Protein AF-A0A060YWL1-F1 (afdb_monomer_lite)

Sequence (186 aa):
MHFLPVCCDVTSCPVLEFELRKAKETIQALRANLTQAAESDTRERNKNYKSNPEIQEPIRPLEKRALNFLVNEYLLKNEYKLSAITFSDENDDQDFELWDDVGLNIPKPPDLLQIYRNCGSALPSPRDTVDVSVGVEAGELTGNYIVQKPDLLQQQHTEMVEEFEYQISLLNEEKQSLADQIKKLQ

Radius of gyration: 28.32 Å; chains: 1; bounding box: 66×52×97 Å

Secondary structure (DSSP, 8-state):
----------THHHHHHHHHHHHHHHHHHHHHHHHHHHHHHHHHHTTTTTS-S---PPPPHHHHHHHHHHHHHHHHHTT-HHHHHHHHHTTTTS-SS-GGGT-TTPPPPPPHHHHHHHTTS-PPP------------------------HHHHHHHHHHHHHHHHHHHHHHHHHHHHHHHHHHHH-

Foldseek 3Di:
DDDDDPDDDPVCVVVVVVVVVVVVVVVVVVLVVQVVVVVVVVVVCVVVPVDDPPDPDPQDQLNVLLVLLLVLVVCVVVVVVVVSVVSCVVVVVADNVDPCSSDRPDPRDDHPVVCVVCVPPPPDPDDDDDDDDDDDDDDDDDDDDPPPPPVPVVVVVVVVVVVVVVVVVVVVVVVVVVVVVVVVVD

pLDDT: mean 74.21, std 21.48, range [31.72, 98.5]

Structure (mmCIF, N/CA/C/O backbone):
data_AF-A0A060YWL1-F1
#
_entry.id   AF-A0A060YWL1-F1
#
loop_
_atom_site.group_PDB
_atom_site.id
_atom_site.type_symbol
_atom_site.label_atom_id
_atom_site.label_alt_id
_atom_site.label_comp_id
_atom_site.label_asym_id
_atom_site.label_entity_id
_atom_site.label_seq_id
_atom_site.pdbx_PDB_ins_code
_atom_site.Cartn_x
_atom_site.Cartn_y
_atom_site.Cartn_z
_atom_site.occupancy
_atom_site.B_iso_or_equiv
_atom_site.auth_seq_id
_atom_site.auth_comp_id
_atom_site.auth_asym_id
_atom_site.auth_atom_id
_atom_site.pdbx_PDB_model_num
ATOM 1 N N . MET A 1 1 ? 47.765 -41.178 -37.739 1.00 40.41 1 MET A N 1
ATOM 2 C CA . MET A 1 1 ? 46.796 -40.076 -37.560 1.00 40.41 1 MET A CA 1
ATOM 3 C C . MET A 1 1 ? 46.617 -39.852 -36.074 1.00 40.41 1 MET A C 1
ATOM 5 O O . MET A 1 1 ? 46.582 -40.820 -35.328 1.00 40.41 1 MET A O 1
ATOM 9 N N . HIS A 1 2 ? 46.685 -38.590 -35.669 1.00 39.41 2 HIS A N 1
ATOM 10 C CA . HIS A 1 2 ? 46.977 -38.138 -34.315 1.00 39.41 2 HIS A CA 1
ATOM 11 C C . HIS A 1 2 ? 45.945 -38.551 -33.262 1.00 39.41 2 HIS A C 1
ATOM 13 O O . HIS A 1 2 ? 44.754 -38.304 -33.416 1.00 39.41 2 HIS A O 1
ATOM 19 N N . PHE A 1 3 ? 46.454 -39.090 -32.155 1.00 46.44 3 PHE A N 1
ATOM 20 C CA . PHE A 1 3 ? 45.847 -38.931 -30.842 1.00 46.44 3 PHE A CA 1
ATOM 21 C C . PHE A 1 3 ? 46.207 -37.533 -30.331 1.00 46.44 3 PHE A C 1
ATOM 23 O O . PHE A 1 3 ? 47.387 -37.219 -30.187 1.00 46.44 3 PHE A O 1
ATOM 30 N N . LEU A 1 4 ? 45.200 -36.712 -30.053 1.00 43.03 4 LEU A N 1
ATOM 31 C CA . LEU A 1 4 ? 45.317 -35.534 -29.198 1.00 43.03 4 LEU A CA 1
ATOM 32 C C . LEU A 1 4 ? 44.191 -35.616 -28.162 1.00 43.03 4 LEU A C 1
ATOM 34 O O . LEU A 1 4 ? 43.026 -35.495 -28.539 1.00 43.03 4 LEU A O 1
ATOM 38 N N . PRO A 1 5 ? 44.502 -35.822 -26.874 1.00 55.03 5 PRO A N 1
ATOM 39 C CA . PRO A 1 5 ? 43.598 -35.462 -25.802 1.00 55.03 5 PRO A CA 1
ATOM 40 C C . PRO A 1 5 ? 43.818 -33.974 -25.512 1.00 55.03 5 PRO A C 1
ATOM 42 O O . PRO A 1 5 ? 44.892 -33.581 -25.056 1.00 55.03 5 PRO A O 1
ATOM 45 N N . VAL A 1 6 ? 42.824 -33.130 -25.786 1.00 52.50 6 VAL A N 1
ATOM 46 C CA . VAL A 1 6 ? 42.811 -31.791 -25.187 1.00 52.50 6 VAL A CA 1
ATOM 47 C C . VAL A 1 6 ? 42.183 -31.939 -23.811 1.00 52.50 6 VAL A C 1
ATOM 49 O O . VAL A 1 6 ? 40.978 -32.122 -23.656 1.00 52.50 6 VAL A O 1
ATOM 52 N N . CYS A 1 7 ? 43.067 -31.955 -22.824 1.00 48.62 7 CYS A N 1
ATOM 53 C CA . CYS A 1 7 ? 42.762 -31.801 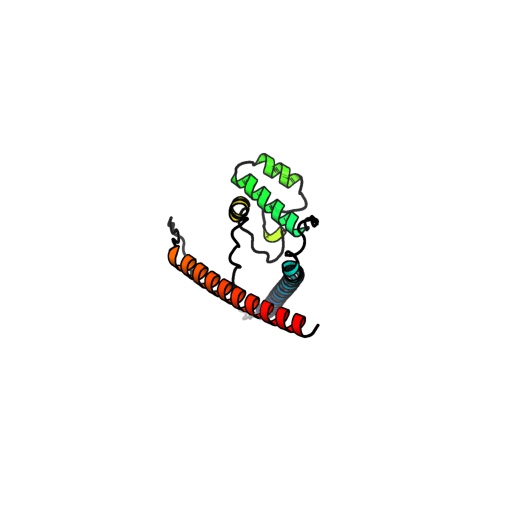-21.419 1.00 48.62 7 CYS A CA 1
ATOM 54 C C . CYS A 1 7 ? 42.094 -30.446 -21.124 1.00 48.62 7 CYS A C 1
ATOM 56 O O . CYS A 1 7 ? 42.488 -29.428 -21.682 1.00 48.62 7 CYS A O 1
ATOM 58 N N . CYS A 1 8 ? 41.209 -30.491 -20.123 1.00 50.34 8 CYS A N 1
ATOM 59 C CA . CYS A 1 8 ? 40.895 -29.443 -19.146 1.00 50.34 8 CYS A CA 1
ATOM 60 C C . CYS A 1 8 ? 40.108 -28.203 -19.599 1.00 50.34 8 CYS A C 1
ATOM 62 O O . CYS A 1 8 ? 40.689 -27.246 -20.081 1.00 50.34 8 CYS A O 1
ATOM 64 N N . ASP A 1 9 ? 38.821 -28.179 -19.231 1.00 48.06 9 ASP A N 1
ATOM 65 C CA . ASP A 1 9 ? 38.196 -27.019 -18.565 1.00 48.06 9 ASP A CA 1
ATOM 66 C C . ASP A 1 9 ? 37.015 -27.466 -17.672 1.00 48.06 9 ASP A C 1
ATOM 68 O O . ASP A 1 9 ? 35.891 -26.984 -17.757 1.00 48.06 9 ASP A O 1
ATOM 72 N N . VAL A 1 10 ? 37.253 -28.448 -16.789 1.00 52.88 10 VAL A N 1
ATOM 73 C CA . VAL A 1 10 ? 36.256 -28.886 -15.778 1.00 52.88 10 VAL A CA 1
ATOM 74 C C . VAL A 1 10 ? 36.538 -28.273 -14.393 1.00 52.88 10 VAL A C 1
ATOM 76 O O . VAL A 1 10 ? 35.755 -28.420 -13.460 1.00 52.88 10 VAL A O 1
ATOM 79 N N . THR A 1 11 ? 37.618 -27.502 -14.233 1.00 52.31 11 THR A N 1
ATOM 80 C CA . THR A 1 11 ? 37.972 -26.840 -12.961 1.00 52.31 11 THR A CA 1
ATOM 81 C C . THR A 1 11 ? 37.141 -25.592 -12.651 1.00 52.31 11 THR A C 1
ATOM 83 O O . THR A 1 11 ? 37.156 -25.131 -11.512 1.00 52.31 11 THR A O 1
ATOM 86 N N . SER A 1 12 ? 36.373 -25.065 -13.610 1.00 55.25 12 SER A N 1
ATOM 87 C CA . SER A 1 12 ? 35.514 -23.892 -13.390 1.00 55.25 12 SER A CA 1
ATOM 88 C C . SER A 1 12 ? 34.188 -24.239 -12.695 1.00 55.25 12 SER A C 1
ATOM 90 O O . SER A 1 12 ? 33.645 -23.424 -11.955 1.00 55.25 12 SER A O 1
ATOM 92 N N . CYS A 1 13 ? 33.695 -25.474 -12.836 1.00 58.88 13 CYS A N 1
ATOM 93 C CA . CYS A 1 13 ? 32.401 -25.874 -12.279 1.00 58.88 13 CYS A CA 1
ATOM 94 C C . CYS A 1 13 ? 32.344 -25.859 -10.732 1.00 58.88 13 CYS A C 1
ATOM 96 O O . CYS A 1 13 ? 31.410 -25.268 -10.197 1.00 58.88 13 CYS A O 1
ATOM 98 N N . PRO A 1 14 ? 33.319 -26.418 -9.981 1.00 68.31 14 PRO A N 1
ATOM 99 C CA . PRO A 1 14 ? 33.244 -26.434 -8.515 1.00 68.31 14 PRO A CA 1
ATOM 100 C C . PRO A 1 14 ? 33.573 -25.081 -7.865 1.00 68.31 14 PRO A C 1
ATOM 102 O O . PRO A 1 14 ? 33.031 -24.762 -6.808 1.00 68.31 14 PRO A O 1
ATOM 105 N N . VAL A 1 15 ? 34.444 -24.273 -8.483 1.00 76.69 15 VAL A N 1
ATOM 106 C CA . VAL A 1 15 ? 34.791 -22.934 -7.972 1.00 76.69 15 VAL A CA 1
ATOM 107 C C . VAL A 1 15 ? 33.612 -21.981 -8.144 1.00 76.69 15 VAL A C 1
ATOM 109 O O . VAL A 1 15 ? 33.214 -21.339 -7.176 1.00 76.69 15 VAL A O 1
ATOM 112 N N . LEU A 1 16 ? 32.989 -21.957 -9.327 1.00 78.69 16 LEU A N 1
ATOM 113 C CA . LEU A 1 16 ? 31.788 -21.155 -9.568 1.00 78.69 16 LEU A CA 1
ATOM 114 C C . LEU A 1 16 ? 30.622 -21.599 -8.682 1.00 78.69 16 LEU A C 1
ATOM 116 O O . LEU A 1 16 ? 29.870 -20.763 -8.192 1.00 78.69 16 LEU A O 1
ATOM 120 N N . GLU A 1 17 ? 30.476 -22.899 -8.425 1.00 79.00 17 GLU A N 1
ATOM 121 C CA . GLU A 1 17 ? 29.446 -23.408 -7.518 1.00 79.00 17 GLU A CA 1
ATOM 122 C C . GLU A 1 17 ? 29.696 -22.984 -6.061 1.00 79.00 17 GLU A C 1
ATOM 124 O O . GLU A 1 17 ? 28.759 -22.619 -5.347 1.00 79.00 17 GLU A O 1
ATOM 129 N N . PHE A 1 18 ? 30.956 -22.987 -5.615 1.00 85.69 18 PHE A N 1
ATOM 130 C CA . PHE A 1 18 ? 31.337 -22.487 -4.295 1.00 85.69 18 PHE A CA 1
ATOM 131 C C . PHE A 1 18 ? 31.098 -20.978 -4.164 1.00 85.69 18 PHE A C 1
ATOM 133 O O . PHE A 1 18 ? 30.507 -20.538 -3.177 1.00 85.69 18 PHE A O 1
ATOM 140 N N . GLU A 1 19 ? 31.498 -20.190 -5.161 1.00 86.75 19 GLU A N 1
ATOM 141 C CA . GLU A 1 19 ? 31.250 -18.746 -5.196 1.00 86.75 19 GLU A CA 1
ATOM 142 C C . GLU A 1 19 ? 29.751 -18.433 -5.228 1.00 86.75 19 GLU A C 1
ATOM 144 O O . GLU A 1 19 ? 29.287 -17.570 -4.483 1.00 86.75 19 GLU A O 1
ATOM 149 N N . LEU A 1 20 ? 28.972 -19.193 -6.003 1.00 85.00 20 LEU A N 1
ATOM 150 C CA . LEU A 1 20 ? 27.518 -19.077 -6.058 1.00 85.00 20 LEU A CA 1
ATOM 151 C C . LEU A 1 20 ? 26.871 -19.416 -4.711 1.00 85.00 20 LEU A C 1
ATOM 153 O O . LEU A 1 20 ? 25.963 -18.711 -4.271 1.00 85.00 20 LEU A O 1
ATOM 157 N N . ARG A 1 21 ? 27.330 -20.477 -4.036 1.00 81.19 21 ARG A N 1
ATOM 158 C CA . ARG A 1 21 ? 26.853 -20.849 -2.696 1.00 81.19 21 ARG A CA 1
ATOM 159 C C . ARG A 1 21 ? 27.146 -19.738 -1.692 1.00 81.19 21 ARG A C 1
ATOM 161 O O . ARG A 1 21 ? 26.240 -19.292 -0.997 1.00 81.19 21 ARG A O 1
ATOM 168 N N . LYS A 1 22 ? 28.374 -19.221 -1.698 1.00 92.81 22 LYS A N 1
ATOM 169 C CA . LYS A 1 22 ? 28.802 -18.136 -0.812 1.00 92.81 22 LYS A CA 1
ATOM 170 C C . LYS A 1 22 ? 28.039 -16.833 -1.073 1.00 92.81 22 LYS A C 1
ATOM 172 O O . LYS A 1 22 ? 27.667 -16.135 -0.130 1.00 92.81 22 LYS A O 1
ATOM 177 N N . ALA A 1 23 ? 27.760 -16.514 -2.337 1.00 87.31 23 ALA A N 1
ATOM 178 C CA . ALA A 1 23 ? 26.927 -15.374 -2.711 1.00 87.31 23 ALA A CA 1
ATOM 179 C C . ALA A 1 23 ? 25.483 -15.546 -2.211 1.00 87.31 23 ALA A C 1
ATOM 181 O O . ALA A 1 23 ? 24.929 -14.616 -1.628 1.00 87.31 23 ALA A O 1
ATOM 182 N N . LYS A 1 24 ? 24.894 -16.741 -2.358 1.00 84.56 24 LYS A N 1
ATOM 183 C CA . LYS A 1 24 ? 23.553 -17.053 -1.835 1.00 84.56 24 LYS A CA 1
ATOM 184 C C . LYS A 1 24 ? 23.489 -16.939 -0.312 1.00 84.56 24 LYS A C 1
ATOM 186 O O . LYS A 1 24 ? 22.576 -16.299 0.199 1.00 84.56 24 LYS A O 1
ATOM 191 N N . GLU A 1 25 ? 24.476 -17.482 0.397 1.00 87.06 25 GLU A N 1
ATOM 192 C CA . GLU A 1 25 ? 24.588 -17.373 1.859 1.00 87.06 25 GLU A CA 1
ATOM 193 C C . GLU A 1 25 ? 24.723 -15.914 2.306 1.00 87.06 25 GLU A C 1
ATOM 195 O O . GLU A 1 25 ? 24.069 -15.492 3.256 1.00 87.06 25 GLU A O 1
ATOM 200 N N . THR A 1 26 ? 25.511 -15.112 1.583 1.00 90.19 26 THR A N 1
ATOM 201 C CA . THR A 1 26 ? 25.680 -13.681 1.873 1.00 90.19 26 THR A CA 1
ATOM 202 C C . THR A 1 26 ? 24.376 -12.920 1.651 1.00 90.19 26 THR A C 1
ATOM 204 O O . THR A 1 26 ? 23.976 -12.135 2.504 1.00 90.19 26 THR A O 1
ATOM 207 N N . ILE A 1 27 ? 23.668 -13.179 0.548 1.00 86.06 27 ILE A N 1
ATOM 208 C CA . ILE A 1 27 ? 22.352 -12.583 0.281 1.00 86.06 27 ILE A CA 1
ATOM 209 C C . ILE A 1 27 ? 21.360 -12.975 1.380 1.00 86.06 27 ILE A C 1
ATOM 211 O O . ILE A 1 27 ? 20.629 -12.120 1.873 1.00 86.06 27 ILE A O 1
ATOM 215 N N . GLN A 1 28 ? 21.348 -14.240 1.799 1.00 83.19 28 GLN A N 1
ATOM 216 C CA . GLN A 1 28 ? 20.459 -14.721 2.853 1.00 83.19 28 GLN A CA 1
ATOM 217 C C . GLN A 1 28 ? 20.792 -14.094 4.214 1.00 83.19 28 GLN A C 1
ATOM 219 O O . GLN A 1 28 ? 19.883 -13.665 4.922 1.00 83.19 28 GLN A O 1
ATOM 224 N N . ALA A 1 29 ? 22.076 -13.957 4.552 1.00 84.94 29 ALA A N 1
ATOM 225 C CA . ALA A 1 29 ? 22.528 -13.296 5.773 1.00 84.94 29 ALA A CA 1
ATOM 226 C C . ALA A 1 29 ? 22.203 -11.794 5.771 1.00 84.94 29 ALA A C 1
ATOM 228 O O . ALA A 1 29 ? 21.749 -11.260 6.782 1.00 84.94 29 ALA A O 1
ATOM 229 N N . LEU A 1 30 ? 22.392 -11.106 4.642 1.00 91.75 30 LEU A N 1
ATOM 230 C CA . LEU A 1 30 ? 22.027 -9.696 4.499 1.00 91.75 30 LEU A CA 1
ATOM 231 C C . LEU A 1 30 ? 20.511 -9.506 4.607 1.00 91.75 30 LEU A C 1
ATOM 233 O O . LEU A 1 30 ? 20.070 -8.619 5.330 1.00 91.75 30 LEU A O 1
ATOM 237 N N . ARG A 1 31 ? 19.718 -10.378 3.969 1.00 80.12 31 ARG A N 1
ATOM 238 C CA . ARG A 1 31 ? 18.252 -10.398 4.097 1.00 80.12 31 ARG A CA 1
ATOM 239 C C . ARG A 1 31 ? 17.814 -10.588 5.547 1.00 80.12 31 ARG A C 1
ATOM 241 O O . ARG A 1 31 ? 16.990 -9.818 6.018 1.00 80.12 31 ARG A O 1
ATOM 248 N N . ALA A 1 32 ? 18.394 -11.553 6.261 1.00 76.88 32 ALA A N 1
ATOM 249 C CA . ALA A 1 32 ? 18.065 -11.809 7.662 1.00 76.88 32 ALA A CA 1
ATOM 250 C C . ALA A 1 32 ? 18.412 -10.620 8.575 1.00 76.88 32 ALA A C 1
ATOM 252 O O . ALA A 1 32 ? 17.604 -10.244 9.419 1.00 76.88 32 ALA A O 1
ATOM 253 N N . ASN A 1 33 ? 19.578 -9.992 8.382 1.00 81.75 33 ASN A N 1
ATOM 254 C CA . ASN A 1 33 ? 19.976 -8.816 9.164 1.00 81.75 33 ASN A CA 1
ATOM 255 C C . ASN A 1 33 ? 19.094 -7.592 8.871 1.00 81.75 33 ASN A C 1
ATOM 257 O O . ASN A 1 33 ? 18.687 -6.902 9.801 1.00 81.75 33 ASN A O 1
ATOM 261 N N . LEU A 1 34 ? 18.768 -7.333 7.598 1.00 74.06 34 LEU A N 1
ATOM 262 C CA . LEU A 1 34 ? 17.852 -6.255 7.204 1.00 74.06 34 LEU A CA 1
ATOM 263 C C . LEU A 1 34 ? 16.446 -6.470 7.779 1.00 74.06 34 LEU A C 1
ATOM 265 O O . LEU A 1 34 ? 15.854 -5.529 8.301 1.00 74.06 34 LEU A O 1
ATOM 269 N N . THR A 1 35 ? 15.939 -7.705 7.741 1.00 72.88 35 THR A N 1
ATOM 270 C CA . THR A 1 35 ? 14.654 -8.068 8.352 1.00 72.88 35 THR A CA 1
ATOM 271 C C . THR A 1 35 ? 14.680 -7.882 9.863 1.00 72.88 35 THR A C 1
ATOM 273 O O . THR A 1 35 ? 13.800 -7.224 10.402 1.00 72.88 35 THR A O 1
ATOM 276 N N . GLN A 1 36 ? 15.716 -8.370 10.548 1.00 70.38 36 GLN A N 1
ATOM 277 C CA . GLN A 1 36 ? 15.841 -8.202 11.995 1.00 70.38 36 GLN A CA 1
ATOM 278 C C . GLN A 1 36 ? 15.908 -6.723 12.401 1.00 70.38 36 GLN A C 1
ATOM 280 O O . GLN A 1 36 ? 15.270 -6.341 13.379 1.00 70.38 36 GLN A O 1
ATOM 285 N N . ALA A 1 37 ? 16.626 -5.890 11.641 1.00 66.75 37 ALA A N 1
ATOM 286 C CA . ALA A 1 37 ? 16.696 -4.450 11.879 1.00 66.75 37 ALA A CA 1
ATOM 287 C C . ALA A 1 37 ? 15.336 -3.753 11.670 1.00 66.75 37 ALA A C 1
ATOM 289 O O . ALA A 1 37 ? 14.958 -2.883 12.451 1.00 66.75 37 ALA A O 1
ATOM 290 N N . ALA A 1 38 ? 14.567 -4.163 10.657 1.00 63.41 38 ALA A N 1
ATOM 291 C CA . ALA A 1 38 ? 13.213 -3.654 10.429 1.00 63.41 38 ALA A CA 1
ATOM 292 C C . ALA A 1 38 ? 12.209 -4.134 11.503 1.00 63.41 38 ALA A C 1
ATOM 294 O O . ALA A 1 38 ? 11.282 -3.413 11.886 1.00 63.41 38 ALA A O 1
ATOM 295 N N . GLU A 1 39 ? 12.390 -5.349 12.023 1.00 56.38 39 GLU A N 1
ATOM 296 C CA . GLU A 1 39 ? 11.542 -5.937 13.061 1.00 56.38 39 GLU A CA 1
ATOM 297 C C . GLU A 1 39 ? 11.826 -5.383 14.465 1.00 56.38 39 GLU A C 1
ATOM 299 O O . GLU A 1 39 ? 10.895 -5.234 15.260 1.00 56.38 39 GLU A O 1
ATOM 304 N N . SER A 1 40 ? 13.074 -5.036 14.798 1.00 55.31 40 SER A N 1
ATOM 305 C CA . SER A 1 40 ? 13.399 -4.422 16.095 1.00 55.31 40 SER A CA 1
ATOM 306 C C . SER A 1 40 ? 12.713 -3.066 16.277 1.00 55.31 40 SER A C 1
ATOM 308 O O . SER A 1 40 ? 12.098 -2.833 17.319 1.00 55.31 40 SER A O 1
ATOM 310 N N . ASP A 1 41 ? 12.696 -2.230 15.234 1.00 54.41 41 ASP A N 1
ATOM 311 C CA . ASP A 1 41 ? 12.028 -0.920 15.260 1.00 54.41 41 ASP A CA 1
ATOM 312 C C . ASP A 1 41 ? 10.498 -1.036 15.387 1.00 54.41 41 ASP A C 1
ATOM 314 O O . ASP A 1 41 ? 9.832 -0.181 15.980 1.00 54.41 41 ASP A O 1
ATOM 318 N N . THR A 1 42 ? 9.906 -2.107 14.853 1.00 51.03 42 THR A N 1
ATOM 319 C CA . THR A 1 42 ? 8.451 -2.330 14.893 1.00 51.03 42 THR A CA 1
ATOM 320 C C . THR A 1 42 ? 7.995 -3.028 16.178 1.00 51.03 42 THR A C 1
ATOM 322 O O . THR A 1 42 ? 6.955 -2.672 16.742 1.00 51.03 42 THR A O 1
ATOM 325 N N . ARG A 1 43 ? 8.776 -3.980 16.708 1.00 50.47 43 ARG A N 1
ATOM 326 C CA . ARG A 1 43 ? 8.430 -4.754 17.913 1.00 50.47 43 ARG A CA 1
ATOM 327 C C . ARG A 1 43 ? 8.547 -3.943 19.203 1.00 50.47 43 ARG A C 1
ATOM 329 O O . ARG A 1 43 ? 7.739 -4.147 20.113 1.00 50.47 43 ARG A O 1
ATOM 336 N N . GLU A 1 44 ? 9.506 -3.024 19.295 1.00 54.19 44 GLU A N 1
ATOM 337 C CA . GLU A 1 44 ? 9.615 -2.110 20.440 1.00 54.19 44 GLU A CA 1
ATOM 338 C C . GLU A 1 44 ? 8.463 -1.096 20.470 1.00 54.19 44 GLU A C 1
ATOM 340 O O . GLU A 1 44 ? 7.912 -0.815 21.537 1.00 54.19 44 GLU A O 1
ATOM 345 N N . ARG A 1 45 ? 8.006 -0.622 19.302 1.00 51.72 45 ARG A N 1
ATOM 346 C CA . ARG A 1 45 ? 6.918 0.362 19.210 1.00 51.72 45 ARG A CA 1
ATOM 347 C C . ARG A 1 45 ? 5.532 -0.253 19.407 1.00 51.72 45 ARG A C 1
ATOM 349 O O . ARG A 1 45 ? 4.688 0.390 20.026 1.00 51.72 45 ARG A O 1
ATOM 356 N N . ASN A 1 46 ? 5.324 -1.522 19.026 1.00 50.00 46 ASN A N 1
ATOM 357 C CA . ASN A 1 46 ? 4.076 -2.276 19.257 1.00 50.00 46 ASN A CA 1
ATOM 358 C C . ASN A 1 46 ? 3.646 -2.349 20.737 1.00 50.00 46 ASN A C 1
ATOM 360 O O . ASN A 1 46 ? 2.459 -2.476 21.036 1.00 50.00 46 ASN A O 1
ATOM 364 N N . LYS A 1 47 ? 4.585 -2.195 21.680 1.00 51.75 47 LYS A N 1
ATOM 365 C CA . LYS A 1 47 ? 4.286 -2.122 23.120 1.00 51.75 47 LYS A CA 1
ATOM 366 C C . LYS A 1 47 ? 3.765 -0.749 23.577 1.00 51.75 47 LYS A C 1
ATOM 368 O O . LYS A 1 47 ? 3.148 -0.679 24.636 1.00 51.75 47 LYS A O 1
ATOM 373 N N . ASN A 1 48 ? 3.958 0.312 22.787 1.00 47.56 48 ASN A N 1
ATOM 374 C CA . ASN A 1 48 ? 3.572 1.692 23.120 1.00 47.56 48 ASN A CA 1
ATOM 375 C C . ASN A 1 48 ? 2.206 2.134 22.563 1.00 47.56 48 ASN A C 1
ATOM 377 O O . ASN A 1 48 ? 1.669 3.135 23.030 1.00 47.56 48 ASN A O 1
ATOM 381 N N . TYR A 1 49 ? 1.580 1.381 21.649 1.00 51.34 49 TYR A N 1
ATOM 382 C CA . TYR A 1 49 ? 0.279 1.752 21.054 1.00 51.34 49 TYR A CA 1
ATOM 383 C C . TYR A 1 49 ? -0.890 1.806 22.055 1.00 51.34 49 TYR A C 1
ATOM 385 O O . TYR A 1 49 ? -1.969 2.281 21.716 1.00 51.34 49 TYR A O 1
ATOM 393 N N . LYS A 1 50 ? -0.705 1.337 23.298 1.00 53.75 50 LYS A N 1
ATOM 394 C CA . LYS A 1 50 ? -1.744 1.388 24.340 1.00 53.75 50 LYS A CA 1
ATOM 395 C C . LYS A 1 50 ? -1.828 2.722 25.087 1.00 53.75 50 LYS A C 1
ATOM 397 O O . LYS A 1 50 ? -2.726 2.873 25.908 1.00 53.75 50 LYS A O 1
ATOM 402 N N . SER A 1 51 ? -0.937 3.681 24.837 1.00 47.25 51 SER A N 1
ATOM 403 C CA . SER A 1 51 ? -0.931 4.940 25.583 1.00 47.25 51 SER A CA 1
ATOM 404 C C . SER A 1 51 ? -0.697 6.130 24.661 1.00 47.25 51 SER A C 1
ATOM 406 O O . SER A 1 51 ? 0.430 6.601 24.572 1.00 47.25 51 SER A O 1
ATOM 408 N N . ASN A 1 52 ? -1.764 6.588 23.993 1.00 42.34 52 ASN A N 1
ATOM 409 C CA . ASN A 1 52 ? -2.098 7.993 23.685 1.00 42.34 52 ASN A CA 1
ATOM 410 C C . ASN A 1 52 ? -2.837 8.098 22.326 1.00 42.34 52 ASN A C 1
ATOM 412 O O . ASN A 1 52 ? -2.218 7.861 21.292 1.00 42.34 52 ASN A O 1
ATOM 416 N N . PRO A 1 53 ? -4.136 8.452 22.289 1.00 52.22 53 PRO A N 1
ATOM 417 C CA . PRO A 1 53 ? -4.902 8.538 21.043 1.00 52.22 53 PRO A CA 1
ATOM 418 C C . PRO A 1 53 ? -4.743 9.869 20.278 1.00 52.22 53 PRO A C 1
ATOM 420 O O . PRO A 1 53 ? -5.449 10.068 19.294 1.00 52.22 53 PRO A O 1
ATOM 423 N N . GLU A 1 54 ? -3.864 10.790 20.695 1.00 52.97 54 GLU A N 1
ATOM 424 C CA . GLU A 1 54 ? -3.926 12.188 20.219 1.00 52.97 54 GLU A CA 1
ATOM 425 C C . GLU A 1 54 ? -2.663 12.736 19.534 1.00 52.97 54 GLU A C 1
ATOM 427 O O . GLU A 1 54 ? -2.639 13.884 19.097 1.00 52.97 54 GLU A O 1
ATOM 432 N N . ILE A 1 55 ? -1.619 11.925 19.358 1.00 56.88 55 ILE A N 1
ATOM 433 C CA . ILE A 1 55 ? -0.497 12.291 18.486 1.00 56.88 55 ILE A CA 1
ATOM 434 C C . ILE A 1 55 ? -0.731 11.556 17.169 1.00 56.88 55 ILE A C 1
ATOM 436 O O . ILE A 1 55 ? -0.473 10.359 17.083 1.00 56.88 55 ILE A O 1
ATOM 440 N N . GLN A 1 56 ? -1.256 12.251 16.152 1.00 62.25 56 GLN A N 1
ATOM 441 C CA . GLN A 1 56 ? -1.174 11.754 14.775 1.00 62.25 56 GLN A CA 1
ATOM 442 C C . GLN A 1 56 ? 0.309 11.656 14.427 1.00 62.25 56 GLN A C 1
ATOM 444 O O . GLN A 1 56 ? 0.950 12.649 14.078 1.00 62.25 56 GLN A O 1
ATOM 449 N N . GLU A 1 57 ? 0.879 10.470 14.614 1.00 73.94 57 GLU A N 1
ATOM 450 C CA . GLU A 1 57 ? 2.234 10.198 14.166 1.00 73.94 57 GLU A CA 1
ATOM 451 C C . GLU A 1 57 ? 2.281 10.396 12.642 1.00 73.94 57 GLU A C 1
ATOM 453 O O . GLU A 1 57 ? 1.373 9.940 11.939 1.00 73.94 57 GLU A O 1
ATOM 458 N N . PRO A 1 58 ? 3.300 11.094 12.108 1.00 86.56 58 PRO A N 1
ATOM 459 C CA . PRO A 1 58 ? 3.497 11.187 10.669 1.00 86.56 58 PRO A CA 1
ATOM 460 C C . PRO A 1 58 ? 3.551 9.790 10.040 1.00 86.56 58 PRO A C 1
ATOM 462 O O . PRO A 1 58 ? 4.222 8.903 10.568 1.00 86.56 58 PRO A O 1
ATOM 465 N N . ILE A 1 59 ? 2.884 9.610 8.896 1.00 88.25 59 ILE A N 1
ATOM 466 C CA . ILE A 1 59 ? 2.909 8.346 8.147 1.00 88.25 59 ILE A CA 1
ATOM 467 C C . ILE A 1 59 ? 4.357 8.031 7.760 1.00 88.25 59 ILE A C 1
ATOM 469 O O . ILE A 1 59 ? 5.046 8.859 7.155 1.00 88.25 59 ILE A O 1
ATOM 473 N N . ARG A 1 60 ? 4.830 6.828 8.094 1.00 89.75 60 ARG A N 1
ATOM 474 C CA . ARG A 1 60 ? 6.193 6.390 7.777 1.00 89.75 60 ARG A CA 1
ATOM 475 C C . ARG A 1 60 ? 6.335 6.119 6.273 1.00 89.75 60 ARG A C 1
ATOM 477 O O . ARG A 1 60 ? 5.369 5.699 5.639 1.00 89.75 60 ARG A O 1
ATOM 484 N N . PRO A 1 61 ? 7.535 6.260 5.678 1.00 91.50 61 PRO A N 1
ATOM 485 C CA . PRO A 1 61 ? 7.725 6.035 4.240 1.00 91.50 61 PRO A CA 1
ATOM 486 C C . PRO A 1 61 ? 7.248 4.657 3.749 1.00 91.50 61 PRO A C 1
ATOM 488 O O . PRO A 1 61 ? 6.573 4.572 2.729 1.00 91.50 61 PRO A O 1
ATOM 491 N N . LEU A 1 62 ? 7.530 3.588 4.504 1.00 90.56 62 LEU A N 1
ATOM 492 C CA . LEU A 1 62 ? 7.083 2.226 4.175 1.00 90.56 62 LEU A CA 1
ATOM 493 C C . LEU A 1 62 ? 5.558 2.076 4.268 1.00 90.56 62 LEU A C 1
ATOM 495 O O . LEU A 1 62 ? 4.951 1.406 3.439 1.00 90.56 62 LEU A O 1
ATOM 499 N N . GLU A 1 63 ? 4.931 2.730 5.249 1.00 92.38 63 GLU A N 1
ATOM 500 C CA . GLU A 1 63 ? 3.471 2.743 5.388 1.00 92.38 63 GLU A CA 1
ATOM 501 C C . GLU A 1 63 ? 2.833 3.472 4.213 1.00 92.38 63 GLU A C 1
ATOM 503 O O . GLU A 1 63 ? 1.887 2.958 3.624 1.00 92.38 63 GLU A O 1
ATOM 508 N N . LYS A 1 64 ? 3.389 4.625 3.819 1.00 94.06 64 LYS A N 1
ATOM 509 C CA . LYS A 1 64 ? 2.946 5.353 2.628 1.00 94.06 64 LYS A CA 1
ATOM 510 C C . LYS A 1 64 ? 3.032 4.460 1.389 1.00 94.06 64 LYS A C 1
ATOM 512 O O . LYS A 1 64 ? 2.045 4.355 0.671 1.00 94.06 64 LYS A O 1
ATOM 517 N N . ARG A 1 65 ? 4.159 3.771 1.172 1.00 95.38 65 ARG A N 1
ATOM 518 C CA . ARG A 1 65 ? 4.329 2.856 0.030 1.00 95.38 65 ARG A CA 1
ATOM 519 C C . ARG A 1 65 ? 3.319 1.711 0.040 1.00 95.38 65 ARG A C 1
ATOM 521 O O . ARG A 1 65 ? 2.686 1.445 -0.979 1.00 95.38 65 ARG A O 1
ATOM 528 N N . ALA A 1 66 ? 3.114 1.074 1.193 1.00 95.25 66 ALA A N 1
ATOM 529 C CA . ALA A 1 66 ? 2.127 0.008 1.347 1.00 95.25 66 ALA A CA 1
ATOM 530 C C . ALA A 1 66 ? 0.702 0.500 1.045 1.00 95.25 66 ALA A C 1
ATOM 532 O O . ALA A 1 66 ? -0.037 -0.145 0.302 1.00 95.25 66 ALA A O 1
ATOM 533 N N . LEU A 1 67 ? 0.326 1.659 1.594 1.00 96.06 67 LEU A N 1
ATOM 534 C CA . LEU A 1 67 ? -0.981 2.276 1.371 1.00 96.06 67 LEU A CA 1
ATOM 535 C C . LEU A 1 67 ? -1.182 2.629 -0.101 1.00 96.06 67 LEU A C 1
ATOM 537 O O . LEU A 1 67 ? -2.203 2.260 -0.674 1.00 96.06 67 LEU A O 1
ATOM 541 N N . ASN A 1 68 ? -0.196 3.275 -0.718 1.00 96.88 68 ASN A N 1
ATOM 542 C CA . ASN A 1 68 ? -0.194 3.605 -2.137 1.00 96.88 68 ASN A CA 1
ATOM 543 C C . ASN A 1 68 ? -0.429 2.353 -2.994 1.00 96.88 68 ASN A C 1
ATOM 545 O O . ASN A 1 68 ? -1.326 2.345 -3.837 1.00 96.88 68 ASN A O 1
ATOM 549 N N . PHE A 1 69 ? 0.313 1.271 -2.735 1.00 97.31 69 PHE A N 1
ATOM 550 C CA . PHE A 1 69 ? 0.149 0.007 -3.452 1.00 97.31 69 PHE A CA 1
ATOM 551 C C . PHE A 1 69 ? -1.286 -0.531 -3.330 1.00 97.31 69 PHE A C 1
ATOM 553 O O . PHE A 1 69 ? -1.927 -0.852 -4.331 1.00 97.31 69 PHE A O 1
ATOM 560 N N . LEU A 1 70 ? -1.813 -0.610 -2.103 1.00 97.25 70 LEU A N 1
ATOM 561 C CA . LEU A 1 70 ? -3.148 -1.153 -1.836 1.00 97.25 70 LEU A CA 1
ATOM 562 C C . LEU A 1 70 ? -4.266 -0.298 -2.441 1.00 97.25 70 LEU A C 1
ATOM 564 O O . LEU A 1 70 ? -5.259 -0.841 -2.929 1.00 97.25 70 LEU A O 1
ATOM 568 N N . VAL A 1 71 ? -4.110 1.026 -2.425 1.00 98.00 71 VAL A N 1
ATOM 569 C CA . VAL A 1 71 ? -5.038 1.962 -3.068 1.00 98.00 71 VAL A CA 1
ATOM 570 C C . VAL A 1 71 ? -5.025 1.761 -4.578 1.00 98.00 71 VAL A C 1
ATOM 572 O O . VAL A 1 71 ? -6.092 1.599 -5.167 1.00 98.00 71 VAL A O 1
ATOM 575 N N . ASN A 1 72 ? -3.847 1.698 -5.201 1.00 97.88 72 ASN A N 1
ATOM 576 C CA . ASN A 1 72 ? -3.749 1.480 -6.641 1.00 97.88 72 ASN A CA 1
ATOM 577 C C . ASN A 1 72 ? -4.360 0.132 -7.058 1.00 97.88 72 ASN A C 1
ATOM 579 O O . ASN A 1 72 ? -5.161 0.060 -7.990 1.00 97.88 72 ASN A O 1
ATOM 583 N N . GLU A 1 73 ? -4.064 -0.934 -6.310 1.00 97.50 73 GLU A N 1
ATOM 584 C CA . GLU A 1 73 ? -4.661 -2.250 -6.539 1.00 97.50 73 GLU A CA 1
ATOM 585 C C . GLU A 1 73 ? -6.192 -2.206 -6.425 1.00 97.50 73 GLU A C 1
ATOM 587 O O . GLU A 1 73 ? -6.901 -2.776 -7.258 1.00 97.50 73 GLU A O 1
ATOM 592 N N . TYR A 1 74 ? -6.720 -1.508 -5.415 1.00 98.12 74 TYR A N 1
ATOM 593 C CA . TYR A 1 74 ? -8.157 -1.324 -5.248 1.00 98.12 74 TYR A CA 1
ATOM 594 C C . TYR A 1 74 ? -8.780 -0.583 -6.439 1.00 98.12 74 TYR A C 1
ATOM 596 O O . TYR A 1 74 ? -9.829 -1.003 -6.934 1.00 98.12 74 TYR A O 1
ATOM 604 N N . LEU A 1 75 ? -8.141 0.488 -6.920 1.00 98.31 75 LEU A N 1
ATOM 605 C CA . LEU A 1 75 ? -8.615 1.248 -8.077 1.00 98.31 75 LEU A CA 1
ATOM 606 C C . LEU A 1 75 ? -8.707 0.358 -9.320 1.00 98.31 75 LEU A C 1
ATOM 608 O O . LEU A 1 75 ? -9.739 0.347 -9.992 1.00 98.31 75 LEU A O 1
ATOM 612 N N . LEU A 1 76 ? -7.673 -0.445 -9.585 1.00 97.25 76 LEU A N 1
ATOM 613 C CA . LEU A 1 76 ? -7.647 -1.368 -10.720 1.00 97.25 76 LEU A CA 1
ATOM 614 C C . LEU A 1 76 ? -8.695 -2.484 -10.594 1.00 97.25 76 LEU A C 1
ATOM 616 O O . LEU A 1 76 ? -9.396 -2.766 -11.567 1.00 97.25 76 LEU A O 1
ATOM 620 N N . LYS A 1 77 ? -8.857 -3.076 -9.400 1.00 97.06 77 LYS A N 1
ATOM 621 C CA . LYS A 1 77 ? -9.868 -4.118 -9.124 1.00 97.06 77 LYS A CA 1
ATOM 622 C C . LYS A 1 77 ? -11.307 -3.637 -9.333 1.00 97.06 77 LYS A C 1
ATOM 624 O O . LYS A 1 77 ? -12.159 -4.443 -9.687 1.00 97.06 77 LYS A O 1
ATOM 629 N N . ASN A 1 78 ? -11.572 -2.348 -9.122 1.00 97.88 78 ASN A N 1
ATOM 630 C CA . ASN A 1 78 ? -12.896 -1.734 -9.285 1.00 97.88 78 ASN A CA 1
ATOM 631 C C . ASN A 1 78 ? -13.032 -0.943 -10.601 1.00 97.88 78 ASN A C 1
ATOM 633 O O . ASN A 1 78 ? -13.908 -0.094 -10.728 1.00 97.88 78 ASN A O 1
ATOM 637 N N . GLU A 1 79 ? -12.164 -1.215 -11.578 1.00 97.94 79 GLU A N 1
ATOM 638 C CA . GLU A 1 79 ? -12.198 -0.638 -12.928 1.00 97.94 79 GLU A CA 1
ATOM 639 C C . GLU A 1 79 ? -11.995 0.891 -13.017 1.00 97.94 79 GLU A C 1
ATOM 641 O O . GLU A 1 79 ? -12.219 1.491 -14.070 1.00 97.94 79 GLU A O 1
ATOM 646 N N . TYR A 1 80 ? -11.453 1.533 -11.978 1.00 98.31 80 TYR A N 1
ATOM 647 C CA . TYR A 1 80 ? -11.065 2.951 -11.980 1.00 98.31 80 TYR A CA 1
ATOM 648 C C . TYR A 1 80 ? -9.703 3.182 -12.660 1.00 98.31 80 TYR A C 1
ATOM 650 O O . TYR A 1 80 ? -8.793 3.787 -12.095 1.00 98.31 80 TYR A O 1
ATOM 658 N N . LYS A 1 81 ? -9.546 2.696 -13.897 1.00 98.12 81 LYS A N 1
ATOM 659 C CA . LYS A 1 81 ? -8.249 2.633 -14.601 1.00 98.12 81 LYS A CA 1
ATOM 660 C C . LYS A 1 81 ? -7.593 3.997 -14.806 1.00 98.12 81 LYS A C 1
ATOM 662 O O . LYS A 1 81 ? -6.393 4.123 -14.615 1.00 98.12 81 LYS A O 1
ATOM 667 N N . LEU A 1 82 ? -8.370 5.019 -15.173 1.00 98.44 82 LEU A N 1
ATOM 668 C CA . LEU A 1 82 ? -7.829 6.370 -15.365 1.00 98.44 82 LEU A CA 1
ATOM 669 C C . LEU A 1 82 ? -7.317 6.959 -14.049 1.00 98.44 82 LEU A C 1
ATOM 671 O O . LEU A 1 82 ? -6.240 7.537 -14.026 1.00 98.44 82 LEU A O 1
ATOM 675 N N . SER A 1 83 ? -8.051 6.757 -12.952 1.00 98.50 83 SER A N 1
ATOM 676 C CA . SER A 1 83 ? -7.619 7.193 -11.624 1.00 98.50 83 SER A CA 1
ATOM 677 C C . SER A 1 83 ? -6.364 6.459 -11.169 1.00 98.50 83 SER A C 1
ATOM 679 O O . SER A 1 83 ? -5.494 7.096 -10.597 1.00 98.50 83 SER A O 1
ATOM 681 N N . ALA A 1 84 ? -6.251 5.157 -11.450 1.00 98.06 84 ALA A N 1
ATOM 682 C CA . ALA A 1 84 ? -5.041 4.386 -11.171 1.00 98.06 84 ALA A CA 1
ATOM 683 C C . ALA A 1 84 ? -3.829 4.928 -11.947 1.00 98.06 84 ALA A C 1
ATOM 685 O O . ALA A 1 84 ? -2.791 5.171 -11.348 1.00 98.06 84 ALA A O 1
ATOM 686 N N . ILE A 1 85 ? -3.983 5.207 -13.250 1.00 97.31 85 ILE A N 1
ATOM 687 C CA . ILE A 1 85 ? -2.915 5.802 -14.075 1.00 97.31 85 ILE A CA 1
ATOM 688 C C . ILE A 1 85 ? -2.483 7.155 -13.503 1.00 97.31 85 ILE A C 1
ATOM 690 O O . ILE A 1 85 ? -1.308 7.343 -13.215 1.00 97.31 85 ILE A O 1
ATOM 694 N N . THR A 1 86 ? -3.427 8.073 -13.272 1.00 98.19 86 THR A N 1
ATOM 695 C CA . THR A 1 86 ? -3.112 9.396 -12.710 1.00 98.19 86 THR A CA 1
ATOM 696 C C . THR A 1 86 ? -2.467 9.291 -11.329 1.00 98.19 86 THR A C 1
ATOM 698 O O . THR A 1 86 ? -1.515 10.004 -11.044 1.00 98.19 86 THR A O 1
ATOM 701 N N . PHE A 1 87 ? -2.949 8.382 -10.481 1.00 98.06 87 PHE A N 1
ATOM 702 C CA . PHE A 1 87 ? -2.393 8.168 -9.150 1.00 98.06 87 PHE A CA 1
ATOM 703 C C . PHE A 1 87 ? -0.956 7.634 -9.198 1.00 98.06 87 PHE A C 1
ATOM 705 O O . PHE A 1 87 ? -0.116 8.082 -8.419 1.00 98.06 87 PHE A O 1
ATOM 712 N N . SER A 1 88 ? -0.658 6.706 -10.110 1.00 96.62 88 SER A N 1
ATOM 713 C CA . SER A 1 88 ? 0.704 6.216 -10.321 1.00 96.62 88 SER A CA 1
ATOM 714 C C . SER A 1 88 ? 1.624 7.294 -10.895 1.00 96.62 88 SER A C 1
ATOM 716 O O . SER A 1 88 ? 2.739 7.429 -10.408 1.00 96.62 88 SER A O 1
ATOM 718 N N . ASP A 1 89 ? 1.155 8.110 -11.844 1.00 97.19 89 ASP A N 1
ATOM 719 C CA . ASP A 1 89 ? 1.937 9.228 -12.398 1.00 97.19 89 ASP A CA 1
ATOM 720 C C . ASP A 1 89 ? 2.289 10.282 -11.327 1.00 97.19 89 ASP A C 1
ATOM 722 O O . ASP A 1 89 ? 3.343 10.910 -11.385 1.00 97.19 89 ASP A O 1
ATOM 726 N N . GLU A 1 90 ? 1.420 10.479 -10.330 1.00 97.06 90 GLU A N 1
ATOM 727 C CA . GLU A 1 90 ? 1.674 11.365 -9.184 1.00 97.06 90 GLU A CA 1
ATOM 728 C C . GLU A 1 90 ? 2.662 10.779 -8.155 1.00 97.06 90 GLU A C 1
ATOM 730 O O . GLU A 1 90 ? 3.153 11.510 -7.292 1.00 97.06 90 GLU A O 1
ATOM 735 N N . ASN A 1 91 ? 2.940 9.475 -8.219 1.00 95.62 91 ASN A N 1
ATOM 736 C CA . ASN A 1 91 ? 3.842 8.751 -7.322 1.00 95.62 91 ASN A CA 1
ATOM 737 C C . ASN A 1 91 ? 4.899 7.997 -8.152 1.00 95.62 91 ASN A C 1
ATOM 739 O O . ASN A 1 91 ? 5.025 6.777 -8.059 1.00 95.62 91 ASN A O 1
ATOM 743 N N . ASP A 1 92 ? 5.640 8.734 -8.982 1.00 91.69 92 ASP A N 1
ATOM 744 C CA . ASP A 1 92 ? 6.613 8.203 -9.948 1.00 91.69 92 ASP A CA 1
ATOM 745 C C . ASP A 1 92 ? 7.865 7.563 -9.314 1.00 91.69 92 ASP A C 1
ATOM 747 O O . ASP A 1 92 ? 8.645 6.898 -9.998 1.00 91.69 92 ASP A O 1
ATOM 751 N N . ASP A 1 93 ? 8.051 7.728 -8.002 1.00 91.25 93 ASP A N 1
ATOM 752 C CA . ASP A 1 93 ? 9.141 7.152 -7.215 1.00 91.25 93 ASP A CA 1
ATOM 753 C C . ASP A 1 93 ? 8.865 5.730 -6.693 1.00 91.25 93 ASP A C 1
ATOM 755 O O . ASP A 1 93 ? 9.722 5.161 -6.010 1.00 91.25 93 ASP A O 1
ATOM 759 N N . GLN A 1 94 ? 7.690 5.164 -6.994 1.00 93.19 94 GLN A N 1
ATOM 760 C CA . GLN A 1 94 ? 7.243 3.852 -6.524 1.00 93.19 94 GLN A CA 1
ATOM 761 C C . GLN A 1 94 ? 6.769 2.960 -7.686 1.00 93.19 94 GLN A C 1
ATOM 763 O O . GLN A 1 94 ? 5.963 3.378 -8.516 1.00 93.19 94 GLN A O 1
ATOM 768 N N . ASP A 1 95 ? 7.204 1.698 -7.705 1.00 92.38 95 ASP A N 1
ATOM 769 C CA . ASP A 1 95 ? 6.712 0.690 -8.652 1.00 92.38 95 ASP A CA 1
ATOM 770 C C . ASP A 1 95 ? 5.469 -0.018 -8.083 1.00 92.38 95 ASP A C 1
ATOM 772 O O . ASP A 1 95 ? 5.510 -0.707 -7.061 1.00 92.38 95 ASP A O 1
ATOM 776 N N . PHE A 1 96 ? 4.327 0.166 -8.746 1.00 92.31 96 PHE A N 1
ATOM 777 C CA . PHE A 1 96 ? 3.042 -0.390 -8.323 1.00 92.31 96 PHE A CA 1
ATOM 778 C C . PHE A 1 96 ? 2.769 -1.806 -8.842 1.00 92.31 96 PHE A C 1
ATOM 780 O O . PHE A 1 96 ? 1.787 -2.422 -8.420 1.00 92.31 96 PHE A O 1
ATOM 787 N N . GLU A 1 97 ? 3.587 -2.331 -9.755 1.00 89.38 97 GLU A N 1
ATOM 788 C CA . GLU A 1 97 ? 3.407 -3.683 -10.293 1.00 89.38 97 GLU A CA 1
ATOM 789 C C . GLU A 1 97 ? 3.947 -4.748 -9.328 1.00 89.38 97 GLU A C 1
ATOM 791 O O . GLU A 1 97 ? 3.449 -5.879 -9.292 1.00 89.38 97 GLU A O 1
ATOM 796 N N . LEU A 1 98 ? 4.929 -4.380 -8.497 1.00 88.50 98 LEU A N 1
ATOM 797 C CA . LEU A 1 98 ? 5.660 -5.291 -7.623 1.00 88.50 98 LEU A CA 1
ATOM 798 C C . LEU A 1 98 ? 5.534 -4.884 -6.154 1.00 88.50 98 LEU A C 1
ATOM 800 O O . LEU A 1 98 ? 5.979 -3.823 -5.733 1.00 88.50 98 LEU A O 1
ATOM 804 N N . TRP A 1 99 ? 4.990 -5.782 -5.329 1.00 92.56 99 TRP A N 1
ATOM 805 C CA . TRP A 1 99 ? 4.893 -5.551 -3.883 1.00 92.56 99 TRP A CA 1
ATOM 806 C C . TRP A 1 99 ? 6.265 -5.387 -3.206 1.00 92.56 99 TRP A C 1
ATOM 808 O O . TRP A 1 99 ? 6.377 -4.654 -2.227 1.00 92.56 99 TRP A O 1
ATOM 818 N N . ASP A 1 100 ? 7.312 -6.023 -3.736 1.00 89.81 100 ASP A N 1
ATOM 819 C CA . ASP A 1 100 ? 8.666 -5.960 -3.172 1.00 89.81 100 ASP A CA 1
ATOM 820 C C . ASP A 1 100 ? 9.245 -4.528 -3.138 1.00 89.81 100 ASP A C 1
ATOM 822 O O . ASP A 1 100 ? 10.153 -4.264 -2.348 1.00 89.81 100 ASP A O 1
ATOM 826 N N . ASP A 1 101 ? 8.693 -3.588 -3.922 1.00 91.44 101 ASP A N 1
ATOM 827 C CA . ASP A 1 101 ? 9.059 -2.163 -3.882 1.00 91.44 101 ASP A CA 1
ATOM 828 C C . ASP A 1 101 ? 8.612 -1.461 -2.579 1.00 91.44 101 ASP A C 1
ATOM 830 O O . ASP A 1 101 ? 9.213 -0.484 -2.116 1.00 91.44 101 ASP A O 1
ATOM 834 N N . VAL A 1 102 ? 7.597 -2.011 -1.901 1.00 89.12 102 VAL A N 1
ATOM 835 C CA . VAL A 1 102 ? 7.157 -1.534 -0.584 1.00 89.12 102 VAL A CA 1
ATOM 836 C C . VAL A 1 102 ? 8.213 -1.815 0.479 1.00 89.12 102 VAL A C 1
ATOM 838 O O . VAL A 1 102 ? 8.459 -0.960 1.329 1.00 89.12 102 VAL A O 1
ATOM 841 N N . GLY A 1 103 ? 8.859 -2.981 0.441 1.00 86.62 103 GLY A N 1
ATOM 842 C CA . GLY A 1 103 ? 9.931 -3.330 1.365 1.00 86.62 103 GLY A CA 1
ATOM 843 C C . GLY A 1 103 ? 10.319 -4.806 1.329 1.00 86.62 103 GLY A C 1
ATOM 844 O O . GLY A 1 103 ? 9.524 -5.688 1.013 1.00 86.62 103 GLY A O 1
ATOM 845 N N . LEU A 1 104 ? 11.569 -5.080 1.700 1.00 81.62 104 LEU A N 1
ATOM 846 C CA . LEU A 1 104 ? 12.138 -6.427 1.673 1.00 81.62 104 LEU A CA 1
ATOM 847 C C . LEU A 1 104 ? 11.517 -7.329 2.747 1.00 81.62 104 LEU A C 1
ATOM 849 O O . LEU A 1 104 ? 11.461 -6.953 3.916 1.00 81.62 104 LEU A O 1
ATOM 853 N N . ASN A 1 105 ? 11.144 -8.555 2.362 1.00 80.12 105 ASN A N 1
ATOM 854 C CA . ASN A 1 105 ? 10.619 -9.602 3.253 1.00 80.12 105 ASN A CA 1
ATOM 855 C C . ASN A 1 105 ? 9.357 -9.201 4.045 1.00 80.12 105 ASN A C 1
ATOM 857 O O . ASN A 1 105 ? 9.071 -9.791 5.085 1.00 80.12 105 ASN A O 1
ATOM 861 N N . ILE A 1 106 ? 8.589 -8.221 3.564 1.00 82.38 106 ILE A N 1
ATOM 862 C CA . ILE A 1 106 ? 7.302 -7.861 4.161 1.00 82.38 106 ILE A CA 1
ATOM 863 C C . ILE A 1 106 ? 6.223 -8.671 3.439 1.00 82.38 106 ILE A C 1
ATOM 865 O O . ILE A 1 106 ? 6.060 -8.491 2.231 1.00 82.38 106 ILE A O 1
ATOM 869 N N . PRO A 1 107 ? 5.473 -9.561 4.114 1.00 87.81 107 PRO A N 1
ATOM 870 C CA . PRO A 1 107 ? 4.370 -10.249 3.463 1.00 87.81 107 PRO A CA 1
ATOM 871 C C . PRO A 1 107 ? 3.301 -9.233 3.061 1.00 87.81 107 PRO A C 1
ATOM 873 O O . PRO A 1 107 ? 2.952 -8.335 3.831 1.00 87.81 107 PRO A O 1
ATOM 876 N N . LYS A 1 108 ? 2.766 -9.384 1.851 1.00 92.00 108 LYS A N 1
ATOM 877 C CA . LYS A 1 108 ? 1.689 -8.526 1.366 1.00 92.00 108 LYS A CA 1
ATOM 878 C C . LYS A 1 108 ? 0.449 -8.677 2.258 1.00 92.00 108 LYS A C 1
ATOM 880 O O . LYS A 1 108 ? -0.012 -9.807 2.445 1.00 92.00 108 LYS A O 1
ATOM 885 N N . PRO A 1 109 ? -0.101 -7.580 2.809 1.00 91.44 109 PRO A N 1
ATOM 886 C CA . PRO A 1 109 ? -1.304 -7.647 3.623 1.00 91.44 109 PRO A CA 1
ATOM 887 C C . PRO A 1 109 ? -2.535 -7.982 2.757 1.00 91.44 109 PRO A C 1
ATOM 889 O O . PRO A 1 109 ? -2.469 -7.920 1.525 1.00 91.44 109 PRO A O 1
ATOM 892 N N . PRO A 1 110 ? -3.677 -8.315 3.386 1.00 93.38 110 PRO A N 1
ATOM 893 C CA . PRO A 1 110 ? -4.959 -8.414 2.696 1.00 93.38 110 PRO A CA 1
ATOM 894 C C . PRO A 1 110 ? -5.289 -7.153 1.888 1.00 93.38 110 PRO A C 1
ATOM 896 O O . PRO A 1 110 ? -4.782 -6.069 2.172 1.00 93.38 110 PRO A O 1
ATOM 899 N N . ASP A 1 111 ? -6.172 -7.283 0.896 1.00 93.94 111 ASP A N 1
ATOM 900 C CA . ASP A 1 111 ? -6.593 -6.126 0.106 1.00 93.94 111 ASP A CA 1
ATOM 901 C C . ASP A 1 111 ? -7.290 -5.052 0.963 1.00 93.94 111 ASP A C 1
ATOM 903 O O . ASP A 1 111 ? -7.781 -5.305 2.068 1.00 93.94 111 ASP A O 1
ATOM 907 N N . LEU A 1 112 ? -7.344 -3.828 0.433 1.00 95.50 112 LEU A N 1
ATOM 908 C CA . LEU A 1 112 ? -7.866 -2.668 1.156 1.00 95.50 112 LEU A CA 1
ATOM 909 C C . LEU A 1 112 ? -9.309 -2.868 1.659 1.00 95.50 112 LEU A C 1
ATOM 911 O O . LEU A 1 112 ? -9.665 -2.397 2.740 1.00 95.50 112 LEU A O 1
ATOM 915 N N . LEU A 1 113 ? -10.135 -3.595 0.902 1.00 93.88 113 LEU A N 1
ATOM 916 C CA . LEU A 1 113 ? -11.526 -3.864 1.259 1.00 93.88 113 LEU A CA 1
ATOM 917 C C . LEU A 1 113 ? -11.627 -4.858 2.423 1.00 93.88 113 LEU A C 1
ATOM 919 O O . LEU A 1 113 ? -12.468 -4.683 3.307 1.00 93.88 113 LEU A O 1
ATOM 923 N N . GLN A 1 114 ? -10.778 -5.885 2.442 1.00 92.88 114 GLN A N 1
ATOM 924 C CA . GLN A 1 114 ? -10.666 -6.815 3.563 1.00 92.88 114 GLN A CA 1
ATOM 925 C C . GLN A 1 114 ? -10.181 -6.090 4.815 1.00 92.88 114 GLN A C 1
ATOM 927 O O . GLN A 1 114 ? -10.830 -6.185 5.852 1.00 92.88 114 GLN A O 1
ATOM 932 N N . ILE A 1 115 ? -9.128 -5.274 4.712 1.00 93.19 115 ILE A N 1
ATOM 933 C CA . ILE A 1 115 ? -8.635 -4.475 5.845 1.00 93.19 115 ILE A CA 1
ATOM 934 C C . ILE A 1 115 ? -9.760 -3.610 6.430 1.00 93.19 115 ILE A C 1
ATOM 936 O O . ILE A 1 115 ? -9.979 -3.627 7.641 1.00 93.19 115 ILE A O 1
ATOM 940 N N . TYR A 1 116 ? -10.523 -2.914 5.582 1.00 92.50 116 TYR A N 1
ATOM 941 C CA . TYR A 1 116 ? -11.658 -2.098 6.022 1.00 92.50 116 TYR A CA 1
ATOM 942 C C . TYR A 1 116 ? -12.726 -2.920 6.764 1.00 92.50 116 TYR A C 1
ATOM 944 O O . TYR A 1 116 ? -13.191 -2.518 7.830 1.00 92.50 116 TYR A O 1
ATOM 952 N N . ARG A 1 117 ? -13.090 -4.099 6.243 1.00 93.94 117 ARG A N 1
ATOM 953 C CA . ARG A 1 117 ? -14.078 -5.000 6.870 1.00 93.94 117 ARG A CA 1
ATOM 954 C C . ARG A 1 117 ? -13.582 -5.602 8.186 1.00 93.94 117 ARG A C 1
ATOM 956 O O . ARG A 1 117 ? -14.381 -5.842 9.086 1.00 93.94 117 ARG A O 1
ATOM 963 N N . ASN A 1 118 ? -12.280 -5.849 8.293 1.00 88.31 118 ASN A N 1
ATOM 964 C CA . ASN A 1 118 ? -11.640 -6.521 9.420 1.00 88.31 118 ASN A CA 1
ATOM 965 C C . ASN A 1 118 ? -11.045 -5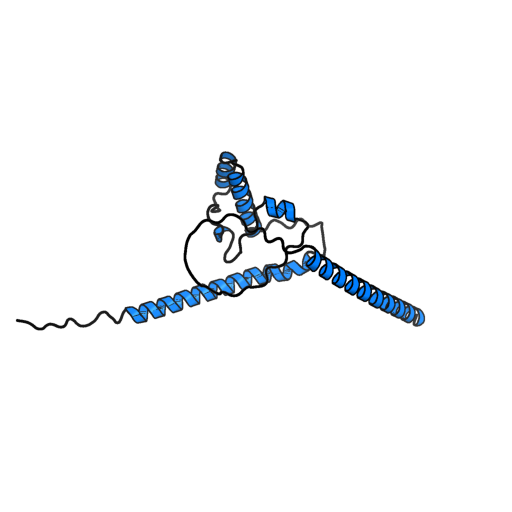.558 10.462 1.00 88.31 118 ASN A C 1
ATOM 967 O O . ASN A 1 118 ? -10.459 -6.028 11.435 1.00 88.31 118 ASN A O 1
ATOM 971 N N . CYS A 1 119 ? -11.241 -4.241 10.321 1.00 74.19 119 CYS A N 1
ATOM 972 C CA . CYS A 1 119 ? -10.671 -3.172 11.162 1.00 74.19 119 CYS A CA 1
ATOM 973 C C . CYS A 1 119 ? -11.013 -3.252 12.678 1.00 74.19 119 CYS A C 1
ATOM 975 O O . CYS A 1 119 ? -10.576 -2.413 13.462 1.00 74.19 119 CYS A O 1
ATOM 977 N N . GLY A 1 120 ? -11.770 -4.257 13.126 1.00 64.25 120 GLY A N 1
ATOM 978 C CA . GLY A 1 120 ? -12.056 -4.526 14.542 1.00 64.25 120 GLY A CA 1
ATOM 979 C C . GLY A 1 120 ? -11.931 -5.995 14.959 1.00 64.25 120 GLY A C 1
ATOM 980 O O . GLY A 1 120 ? -12.091 -6.304 16.137 1.00 64.25 120 GLY A O 1
ATOM 981 N N . SER A 1 121 ? -11.635 -6.910 14.030 1.00 64.25 121 SER A N 1
ATOM 982 C CA . SER A 1 121 ? -11.323 -8.304 14.351 1.00 64.25 121 SER A CA 1
ATOM 983 C C . SER A 1 121 ? -9.810 -8.420 14.481 1.00 64.25 121 SER A C 1
ATOM 985 O O . SER A 1 121 ? -9.114 -8.254 13.480 1.00 64.25 121 SER A O 1
ATOM 987 N N . ALA A 1 122 ? -9.287 -8.673 15.683 1.00 54.34 122 ALA A N 1
ATOM 988 C CA . ALA A 1 122 ? -7.860 -8.928 15.860 1.00 54.34 122 ALA A CA 1
ATOM 989 C C . ALA A 1 122 ? -7.444 -10.057 14.905 1.00 54.34 122 ALA A C 1
ATOM 991 O O . ALA A 1 122 ? -7.899 -11.191 15.064 1.00 54.34 122 ALA A O 1
ATOM 992 N N . LEU A 1 123 ? -6.639 -9.744 13.882 1.00 56.12 123 LEU A N 1
ATOM 993 C CA . LEU A 1 123 ? -6.089 -10.778 13.013 1.00 56.12 123 LEU A CA 1
ATOM 994 C C . LEU A 1 123 ? -5.340 -11.769 13.917 1.00 56.12 123 LEU A C 1
ATOM 996 O O . LEU A 1 123 ? -4.497 -11.330 14.709 1.00 56.12 123 LEU A O 1
ATOM 1000 N N . PRO A 1 124 ? -5.607 -13.083 13.833 1.00 49.97 124 PRO A N 1
ATOM 1001 C CA . PRO A 1 124 ? -4.731 -14.049 14.465 1.00 49.97 124 PRO A CA 1
ATOM 1002 C C . PRO A 1 124 ? -3.339 -13.858 13.857 1.00 49.97 124 PRO A C 1
ATOM 1004 O O . PRO A 1 124 ? -3.156 -13.949 12.644 1.00 49.97 124 PRO A O 1
ATOM 1007 N N . SER A 1 125 ? -2.371 -13.513 14.707 1.00 39.03 125 SER A N 1
ATOM 1008 C CA . SER A 1 125 ? -0.962 -13.393 14.331 1.00 39.03 125 SER A CA 1
ATOM 1009 C C . SER A 1 125 ? -0.535 -14.654 13.565 1.00 39.03 125 SER A C 1
ATOM 1011 O O . SER A 1 125 ? -0.787 -15.758 14.062 1.00 39.03 125 SER A O 1
ATOM 1013 N N . PRO A 1 126 ? 0.097 -14.531 12.381 1.00 50.81 126 PRO A N 1
ATOM 1014 C CA . PRO A 1 126 ? 0.627 -15.688 11.679 1.00 50.81 126 PRO A CA 1
ATOM 1015 C C . PRO A 1 126 ? 1.721 -16.295 12.553 1.00 50.81 126 PRO A C 1
ATOM 1017 O O . PRO A 1 126 ? 2.757 -15.676 12.785 1.00 50.81 126 PRO A O 1
ATOM 1020 N N . ARG A 1 127 ? 1.469 -17.485 13.097 1.00 42.12 127 ARG A N 1
ATOM 1021 C CA . ARG A 1 127 ? 2.536 -18.307 13.658 1.00 42.12 127 ARG A CA 1
ATOM 1022 C C . ARG A 1 127 ? 3.286 -18.926 12.488 1.00 42.12 127 ARG A C 1
ATOM 1024 O O . ARG A 1 127 ? 2.654 -19.516 11.612 1.00 42.12 127 ARG A O 1
ATOM 1031 N N . ASP A 1 128 ? 4.604 -18.751 12.501 1.00 46.44 128 ASP A N 1
ATOM 1032 C CA . ASP A 1 128 ? 5.563 -19.372 11.590 1.00 46.44 128 ASP A CA 1
ATOM 1033 C C . ASP A 1 128 ? 5.148 -20.802 11.244 1.00 46.44 128 ASP A C 1
ATOM 1035 O O . ASP A 1 128 ? 5.020 -21.658 12.124 1.00 46.44 128 ASP A O 1
ATOM 1039 N N . THR A 1 129 ? 4.938 -21.066 9.957 1.00 41.31 129 THR A N 1
ATOM 1040 C CA . THR A 1 129 ? 4.800 -22.431 9.457 1.00 41.31 129 THR A CA 1
ATOM 1041 C C . THR A 1 129 ? 5.947 -22.718 8.509 1.00 41.31 129 THR A C 1
ATOM 1043 O O . THR A 1 129 ? 6.203 -22.011 7.538 1.00 41.31 129 THR A O 1
ATOM 1046 N N . VAL A 1 130 ? 6.692 -23.737 8.914 1.00 43.59 130 VAL A N 1
ATOM 1047 C CA . VAL A 1 130 ? 7.919 -24.232 8.314 1.00 43.59 130 VAL A CA 1
ATOM 1048 C C . VAL A 1 130 ? 7.599 -24.892 6.973 1.00 43.59 130 VAL A C 1
ATOM 1050 O O . VAL A 1 130 ? 6.603 -25.600 6.838 1.00 43.59 130 VAL A O 1
ATOM 1053 N N . ASP A 1 131 ? 8.483 -24.642 6.013 1.00 44.75 131 ASP A N 1
ATOM 1054 C CA . ASP A 1 131 ? 8.595 -25.266 4.695 1.00 44.75 131 ASP A CA 1
ATOM 1055 C C . ASP A 1 131 ? 8.396 -26.794 4.717 1.00 44.75 131 ASP A C 1
ATOM 1057 O O . ASP A 1 131 ? 9.139 -27.515 5.385 1.00 44.75 131 ASP A O 1
ATOM 1061 N N . VAL A 1 132 ? 7.427 -27.278 3.932 1.00 44.47 132 VAL A N 1
ATOM 1062 C CA . VAL A 1 132 ? 7.449 -28.620 3.332 1.00 44.47 132 VAL A CA 1
ATOM 1063 C C . VAL A 1 132 ? 6.921 -28.522 1.900 1.00 44.47 132 VAL A C 1
ATOM 1065 O O . VAL A 1 132 ? 5.730 -28.337 1.654 1.00 44.47 132 VAL A O 1
ATOM 1068 N N . SER A 1 133 ? 7.832 -28.694 0.949 1.00 37.41 133 SER A N 1
ATOM 1069 C CA . SER A 1 133 ? 7.569 -28.873 -0.480 1.00 37.41 133 SER A CA 1
ATOM 1070 C C . SER A 1 133 ? 7.161 -30.314 -0.817 1.00 37.41 133 SER A C 1
ATOM 1072 O O . SER A 1 133 ? 7.902 -31.208 -0.427 1.00 37.41 133 SER A O 1
ATOM 1074 N N . VAL A 1 134 ? 6.108 -30.540 -1.631 1.00 39.69 134 VAL A N 1
ATOM 1075 C CA . VAL A 1 134 ? 6.001 -31.629 -2.646 1.00 39.69 134 VAL A CA 1
ATOM 1076 C C . VAL A 1 134 ? 4.942 -31.284 -3.721 1.00 39.69 134 VAL A C 1
ATOM 1078 O O . VAL A 1 134 ? 3.776 -31.110 -3.391 1.00 39.69 134 VAL A O 1
ATOM 1081 N N . GLY A 1 135 ? 5.335 -31.327 -5.004 1.00 33.59 135 GLY A N 1
ATOM 1082 C CA . GLY A 1 135 ? 4.596 -32.057 -6.059 1.00 33.59 135 GLY A CA 1
ATOM 1083 C C . GLY A 1 135 ? 3.552 -31.336 -6.929 1.00 33.59 135 GLY A C 1
ATOM 1084 O O . GLY A 1 135 ? 2.514 -30.903 -6.457 1.00 33.59 135 GLY A O 1
ATOM 1085 N N . VAL A 1 136 ? 3.829 -31.325 -8.235 1.00 37.09 136 VAL A N 1
ATOM 1086 C CA . VAL A 1 136 ? 3.103 -30.767 -9.398 1.00 37.09 136 VAL A CA 1
ATOM 1087 C C . VAL A 1 136 ? 1.786 -31.509 -9.728 1.00 37.09 136 VAL A C 1
ATOM 1089 O O . VAL A 1 136 ? 1.798 -32.733 -9.736 1.00 37.09 136 VAL A O 1
ATOM 1092 N N . GLU A 1 137 ? 0.689 -30.805 -10.057 1.00 31.72 137 GLU A N 1
ATOM 1093 C CA . GLU A 1 137 ? 0.032 -30.758 -11.393 1.00 31.72 137 GLU A CA 1
ATOM 1094 C C . GLU A 1 137 ? -1.342 -30.058 -11.388 1.00 31.72 137 GLU A C 1
ATOM 1096 O O . GLU A 1 137 ? -2.062 -30.022 -10.394 1.00 31.72 137 GLU A O 1
ATOM 1101 N N . ALA A 1 138 ? -1.654 -29.446 -12.533 1.00 42.88 138 A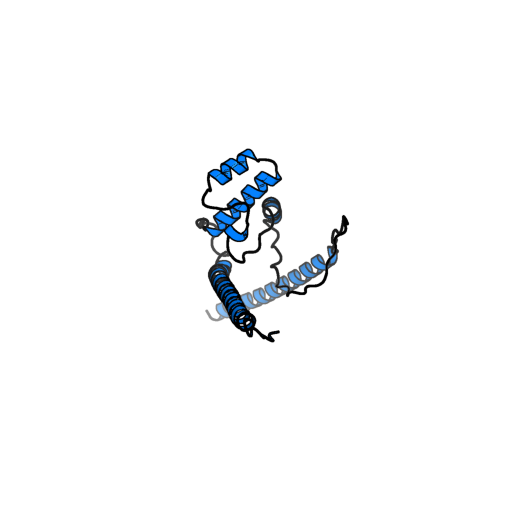LA A N 1
ATOM 1102 C CA . ALA A 1 138 ? -2.796 -28.581 -12.787 1.00 42.88 138 ALA A CA 1
ATOM 1103 C C . ALA A 1 138 ? -4.111 -29.355 -12.983 1.00 42.88 138 ALA A C 1
ATOM 1105 O O . ALA A 1 138 ? -4.156 -30.360 -13.686 1.00 42.88 138 ALA A O 1
ATOM 1106 N N . GLY A 1 139 ? -5.203 -28.813 -12.443 1.00 32.59 139 GLY A N 1
ATOM 1107 C CA . GLY A 1 139 ? -6.565 -29.258 -12.727 1.00 32.59 139 GLY A CA 1
ATOM 1108 C C . GLY A 1 139 ? -7.576 -28.475 -11.897 1.00 32.59 139 GLY A C 1
ATOM 1109 O O . GLY A 1 139 ? -7.522 -28.497 -10.672 1.00 32.59 139 GLY A O 1
ATOM 1110 N N . GLU A 1 140 ? -8.455 -27.744 -12.578 1.00 45.41 140 GLU A N 1
ATOM 1111 C CA . GLU A 1 140 ? -9.589 -26.991 -12.035 1.00 45.41 140 GLU A CA 1
ATOM 1112 C C . GLU A 1 140 ? -10.342 -27.765 -10.949 1.00 45.41 140 GLU A C 1
ATOM 1114 O O . GLU A 1 140 ? -10.831 -28.846 -11.244 1.00 45.41 140 GLU A O 1
ATOM 1119 N N . LEU A 1 141 ? -10.553 -27.185 -9.762 1.00 37.16 141 LEU A N 1
ATOM 1120 C CA . LEU A 1 141 ? -11.764 -27.436 -8.978 1.00 37.16 141 LEU A CA 1
ATOM 1121 C C . LEU A 1 141 ? -12.110 -26.227 -8.103 1.00 37.16 141 LEU A C 1
ATOM 1123 O O . LEU A 1 141 ? -11.413 -25.840 -7.167 1.00 37.16 141 LEU A O 1
ATOM 1127 N N . THR A 1 142 ? -13.254 -25.653 -8.446 1.00 41.25 142 THR A N 1
ATOM 1128 C CA . THR A 1 142 ? -14.089 -24.777 -7.637 1.00 41.25 142 THR A CA 1
ATOM 1129 C C . THR A 1 142 ? -14.412 -25.394 -6.276 1.00 41.25 142 THR A C 1
ATOM 1131 O O . THR A 1 142 ? -14.829 -26.548 -6.210 1.00 41.25 142 THR A O 1
ATOM 1134 N N . GLY A 1 143 ? -14.367 -24.569 -5.229 1.00 38.69 143 GLY A N 1
ATOM 1135 C CA . GLY A 1 143 ? -15.071 -24.807 -3.970 1.00 38.69 143 GLY A CA 1
ATOM 1136 C C . GLY A 1 143 ? -14.275 -25.600 -2.942 1.00 38.69 143 GLY A C 1
ATOM 1137 O O . GLY A 1 143 ? -14.146 -26.805 -3.064 1.00 38.69 143 GLY A O 1
ATOM 1138 N N . ASN A 1 144 ? -13.811 -24.909 -1.897 1.00 32.47 144 ASN A N 1
ATOM 1139 C CA . ASN A 1 144 ? -13.674 -25.452 -0.544 1.00 32.47 144 ASN A CA 1
ATOM 1140 C C . ASN A 1 144 ? -13.653 -24.291 0.459 1.00 32.47 144 ASN A C 1
ATOM 1142 O O . ASN A 1 144 ? -12.631 -23.864 0.987 1.00 32.47 144 ASN A O 1
ATOM 1146 N N . TYR A 1 145 ? -14.853 -23.771 0.690 1.00 38.06 145 TYR A N 1
ATOM 1147 C CA . TYR A 1 145 ? -15.279 -23.148 1.938 1.00 38.06 145 TYR A CA 1
ATOM 1148 C C . TYR A 1 145 ? -14.891 -24.071 3.098 1.00 38.06 145 TYR A C 1
ATOM 1150 O O . TYR A 1 145 ? -15.535 -25.090 3.347 1.00 38.06 145 TYR A O 1
ATOM 1158 N N . ILE A 1 146 ? -13.838 -23.714 3.829 1.00 38.50 146 ILE A N 1
ATOM 1159 C CA . ILE A 1 146 ? -13.604 -24.287 5.148 1.00 38.50 146 ILE A CA 1
ATOM 1160 C C . ILE A 1 146 ? -14.622 -23.636 6.088 1.00 38.50 146 ILE A C 1
ATOM 1162 O O . ILE A 1 146 ? -14.369 -22.612 6.716 1.00 38.50 146 ILE A O 1
ATOM 1166 N N . VAL A 1 147 ? -15.807 -24.243 6.168 1.00 42.53 147 VAL A N 1
ATOM 1167 C CA . VAL A 1 147 ? -16.664 -24.144 7.350 1.00 42.53 147 VAL A CA 1
ATOM 1168 C C . VAL A 1 147 ? -15.934 -24.906 8.456 1.00 42.53 147 VAL A C 1
ATOM 1170 O O . VAL A 1 147 ? -16.171 -26.089 8.691 1.00 42.53 147 VAL A O 1
ATOM 1173 N N . GLN A 1 148 ? -14.980 -24.244 9.113 1.00 40.03 148 GLN A N 1
ATOM 1174 C CA . GLN A 1 148 ? -14.573 -24.656 10.448 1.00 40.03 148 GLN A CA 1
ATOM 1175 C C . GLN A 1 148 ? -15.715 -24.267 11.385 1.00 40.03 148 GLN A C 1
ATOM 1177 O O . GLN A 1 148 ? -16.109 -23.107 11.478 1.00 40.03 148 GLN A O 1
ATOM 1182 N N . LYS A 1 149 ? -16.307 -25.294 11.990 1.00 40.06 149 LYS A N 1
ATOM 1183 C CA . LYS A 1 149 ? -17.461 -25.252 12.884 1.00 40.06 149 LYS A CA 1
ATOM 1184 C C . LYS A 1 149 ? -17.330 -24.100 13.913 1.00 40.06 149 LYS A C 1
ATOM 1186 O O . LYS A 1 149 ? -16.433 -24.176 14.752 1.00 40.06 149 LYS A O 1
ATOM 1191 N N . PRO A 1 150 ? -18.211 -23.078 13.884 1.00 45.53 150 PRO A N 1
ATOM 1192 C CA . PRO A 1 150 ? -18.154 -21.923 14.791 1.00 45.53 150 PRO A CA 1
ATOM 1193 C C . PRO A 1 150 ? -18.174 -22.287 16.286 1.00 45.53 150 PRO A C 1
ATOM 1195 O O . PRO A 1 150 ? -17.561 -21.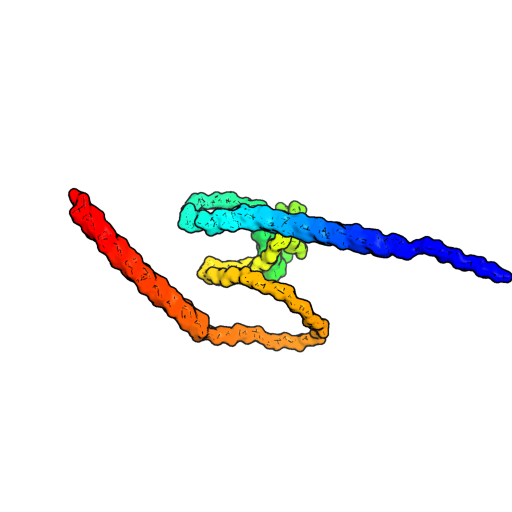590 17.088 1.00 45.53 150 PRO A O 1
ATOM 1198 N N . ASP A 1 151 ? -18.804 -23.412 16.649 1.00 49.84 151 ASP A N 1
ATOM 1199 C CA . ASP A 1 151 ? -19.003 -23.825 18.048 1.00 49.84 151 ASP A CA 1
ATOM 1200 C C . ASP A 1 151 ? -17.705 -24.017 18.848 1.00 49.84 151 ASP A C 1
ATOM 1202 O O . ASP A 1 151 ? -17.652 -23.657 20.020 1.00 49.84 151 ASP A O 1
ATOM 1206 N N . LEU A 1 152 ? -16.647 -24.585 18.254 1.00 52.28 152 LEU A N 1
ATOM 1207 C CA . LEU A 1 152 ? -15.470 -25.013 19.031 1.00 52.28 152 LEU A CA 1
ATOM 1208 C C . LEU A 1 152 ? -14.526 -23.852 19.378 1.00 52.28 152 LEU A C 1
ATOM 1210 O O . LEU A 1 152 ? -13.859 -23.874 20.413 1.00 52.28 152 LEU A O 1
ATOM 1214 N N . LEU A 1 153 ? -14.456 -22.841 18.510 1.00 56.56 153 LEU A N 1
ATOM 1215 C CA . LEU A 1 153 ? -13.703 -21.618 18.784 1.00 56.56 153 LEU A CA 1
ATOM 1216 C C . LEU A 1 153 ? -14.465 -20.742 19.774 1.00 56.56 153 LEU A C 1
ATOM 1218 O O . LEU A 1 153 ? -13.868 -20.216 20.706 1.00 56.56 153 LEU A O 1
ATOM 1222 N N . GLN A 1 154 ? -15.785 -20.638 19.617 1.00 60.62 154 GLN A N 1
ATOM 1223 C CA . GLN A 1 154 ? -16.617 -19.854 20.521 1.00 60.62 154 GLN A CA 1
ATOM 1224 C C . GLN A 1 154 ? -16.567 -20.413 21.951 1.00 60.62 154 GLN A C 1
ATOM 1226 O O . GLN A 1 154 ? -16.401 -19.640 22.888 1.00 60.62 154 GLN A O 1
ATOM 1231 N N . GLN A 1 155 ? -16.572 -21.742 22.106 1.00 65.31 155 GLN A N 1
ATOM 1232 C CA . GLN A 1 155 ? -16.411 -22.403 23.403 1.00 65.31 155 GLN A CA 1
ATOM 1233 C C . GLN A 1 155 ? -15.047 -22.119 24.061 1.00 65.31 155 GLN A C 1
ATOM 1235 O O . GLN A 1 155 ? -15.004 -21.754 25.231 1.00 65.31 155 GLN A O 1
ATOM 1240 N N . GLN A 1 156 ? -13.942 -22.186 23.306 1.00 69.38 156 GLN A N 1
ATOM 1241 C CA . GLN A 1 156 ? -12.606 -21.848 23.828 1.00 69.38 156 GLN A CA 1
ATOM 1242 C C . GLN A 1 156 ? -12.475 -20.370 24.220 1.00 69.38 156 GLN A C 1
ATOM 1244 O O . GLN A 1 156 ? -11.821 -20.042 25.207 1.00 69.38 156 GLN A O 1
ATOM 1249 N N . HIS A 1 157 ? -13.093 -19.468 23.452 1.00 68.06 157 HIS A N 1
ATOM 1250 C CA . HIS A 1 157 ? -13.121 -18.048 23.791 1.00 68.06 157 HIS A CA 1
ATOM 1251 C C . HIS A 1 157 ? -13.918 -17.790 25.076 1.00 68.06 157 HIS A C 1
ATOM 1253 O O . HIS A 1 157 ? -13.480 -16.986 25.893 1.00 68.06 157 HIS A O 1
ATOM 1259 N N . THR A 1 158 ? -15.047 -18.475 25.277 1.00 73.94 158 THR A N 1
ATOM 1260 C CA . THR A 1 158 ? -15.847 -18.351 26.503 1.00 73.94 158 THR A CA 1
ATOM 1261 C C . THR A 1 158 ? -15.096 -18.872 27.729 1.00 73.94 158 THR A C 1
ATOM 1263 O O . THR A 1 158 ? -15.016 -18.152 28.718 1.00 73.94 158 THR A O 1
ATOM 1266 N N . GLU A 1 159 ? -14.471 -20.050 27.649 1.00 77.62 159 GLU A N 1
ATOM 1267 C CA . GLU A 1 159 ? -13.688 -20.618 28.762 1.00 77.62 159 GLU A CA 1
ATOM 1268 C C . GLU A 1 159 ? -12.524 -19.698 29.171 1.00 77.62 159 GLU A C 1
ATOM 1270 O O . GLU A 1 159 ? -12.288 -19.464 30.355 1.00 77.62 159 GLU A O 1
ATOM 1275 N N . MET A 1 160 ? -11.838 -19.100 28.193 1.00 82.38 160 MET A N 1
ATOM 1276 C CA . MET A 1 160 ? -10.750 -18.155 28.452 1.00 82.38 160 MET A CA 1
ATOM 1277 C C . MET A 1 160 ? -11.241 -16.850 29.097 1.00 82.38 160 MET A C 1
ATOM 1279 O O . MET A 1 160 ? -10.553 -16.283 29.946 1.00 82.38 160 MET A O 1
ATOM 1283 N N . VAL A 1 161 ? -12.415 -16.352 28.695 1.00 86.25 161 VAL A N 1
ATOM 1284 C CA . VAL A 1 161 ? -13.019 -15.156 29.301 1.00 86.25 161 VAL A CA 1
ATOM 1285 C C . VAL A 1 161 ? -13.405 -15.431 30.753 1.00 86.25 161 VAL A C 1
ATOM 1287 O O . VAL A 1 161 ? -13.059 -14.628 31.614 1.00 86.25 161 VAL A O 1
ATOM 1290 N N . GLU A 1 162 ? -14.026 -16.577 31.040 1.00 88.12 162 GLU A N 1
ATOM 1291 C CA . GLU A 1 162 ? -14.385 -16.973 32.408 1.00 88.12 162 GLU A CA 1
ATOM 1292 C C . GLU A 1 162 ? -13.145 -17.123 33.308 1.00 88.12 162 GLU A C 1
ATOM 1294 O O . GLU A 1 162 ? -13.141 -16.660 34.451 1.00 88.12 162 GLU A O 1
ATOM 1299 N N . GLU A 1 163 ? -12.054 -17.699 32.791 1.00 91.44 163 GLU A N 1
ATOM 1300 C CA . GLU A 1 163 ? -10.799 -17.823 33.540 1.00 91.44 163 GLU A CA 1
ATOM 1301 C C . GLU A 1 163 ? -10.170 -16.454 33.839 1.00 91.44 163 GLU A C 1
ATOM 1303 O O . GLU A 1 163 ? -9.723 -16.202 34.964 1.00 91.44 163 GLU A O 1
ATOM 1308 N N . PHE A 1 164 ? -10.172 -15.536 32.867 1.00 91.62 164 PHE A N 1
ATOM 1309 C CA . PHE A 1 164 ? -9.673 -14.182 33.094 1.00 91.62 164 PHE A CA 1
ATOM 1310 C C . PHE A 1 164 ? -10.545 -13.391 34.069 1.00 91.62 164 PHE A C 1
ATOM 1312 O O . PHE A 1 164 ? -10.000 -12.686 34.920 1.00 91.62 164 PHE A O 1
ATOM 1319 N N . GLU A 1 165 ? -11.869 -13.517 33.999 1.00 91.06 165 GLU A N 1
ATOM 1320 C CA . GLU A 1 165 ? -12.783 -12.879 34.950 1.00 91.06 165 GLU A CA 1
ATOM 1321 C C . GLU A 1 165 ? -12.545 -13.378 36.381 1.00 91.06 165 GLU A C 1
ATOM 1323 O O . GLU A 1 165 ? -12.478 -12.568 37.310 1.00 91.06 165 GLU A O 1
ATOM 1328 N N . TYR A 1 166 ? -12.311 -14.681 36.555 1.00 93.00 166 TYR A N 1
ATOM 1329 C CA . TYR A 1 166 ? -11.956 -15.264 37.849 1.00 93.00 166 TYR A CA 1
ATOM 1330 C C . TYR A 1 166 ? -10.603 -14.757 38.377 1.00 93.00 166 TYR A C 1
ATOM 1332 O O . TYR A 1 166 ? -10.447 -14.435 39.559 1.00 93.00 166 TYR A O 1
ATOM 1340 N N . GLN A 1 167 ? -9.606 -14.628 37.502 1.00 94.19 167 GLN A N 1
ATOM 1341 C CA . GLN A 1 167 ? -8.303 -14.090 37.890 1.00 94.19 167 GLN A CA 1
ATOM 1342 C C . GLN A 1 167 ? -8.403 -12.613 38.301 1.00 94.19 167 GLN A C 1
ATOM 1344 O O . GLN A 1 167 ? -7.789 -12.193 39.285 1.00 94.19 167 GLN A O 1
ATOM 1349 N N . ILE A 1 168 ? -9.228 -11.832 37.596 1.00 92.94 168 ILE A N 1
ATOM 1350 C CA . ILE A 1 168 ? -9.524 -10.439 37.944 1.00 92.94 168 ILE A CA 1
ATOM 1351 C C . ILE A 1 168 ? -10.229 -10.358 39.301 1.00 92.94 168 ILE A C 1
ATOM 1353 O O . ILE A 1 168 ? -9.868 -9.491 40.099 1.00 92.94 168 ILE A O 1
ATOM 1357 N N . SER A 1 169 ? -11.190 -11.242 39.600 1.00 94.62 169 SER A N 1
ATOM 1358 C CA . SER A 1 169 ? -11.869 -11.221 40.901 1.00 94.62 169 SER A CA 1
ATOM 1359 C C . SER A 1 169 ? -10.905 -11.505 42.051 1.00 94.62 169 SER A C 1
ATOM 1361 O O . SER A 1 169 ? -10.896 -10.753 43.023 1.00 94.62 169 SER A O 1
ATOM 1363 N N . LEU A 1 170 ? -10.030 -12.507 41.905 1.00 95.00 170 LEU A N 1
ATOM 1364 C CA . LEU A 1 170 ? -9.010 -12.831 42.909 1.00 95.00 170 LEU A CA 1
ATOM 1365 C C . LEU A 1 170 ? -8.046 -11.665 43.148 1.00 95.00 170 LEU A C 1
ATOM 1367 O O . LEU A 1 170 ? -7.806 -11.275 44.290 1.00 95.00 170 LEU A O 1
ATOM 1371 N N . LEU A 1 171 ? -7.528 -11.067 42.073 1.00 94.62 171 LEU A N 1
ATOM 1372 C CA . LEU A 1 171 ? -6.628 -9.917 42.173 1.00 94.62 171 LEU A CA 1
ATOM 1373 C C . LEU A 1 171 ? -7.318 -8.703 42.800 1.00 94.62 171 LEU A C 1
ATOM 1375 O O . LEU A 1 171 ? -6.686 -7.931 43.521 1.00 94.62 171 LEU A O 1
ATOM 1379 N N . ASN A 1 172 ? -8.611 -8.512 42.540 1.00 92.56 172 ASN A N 1
ATOM 1380 C CA . ASN A 1 172 ? -9.365 -7.408 43.118 1.00 92.56 172 ASN A CA 1
ATOM 1381 C C . ASN A 1 172 ? -9.630 -7.619 44.618 1.00 92.56 172 ASN A C 1
ATOM 1383 O O . ASN A 1 172 ? -9.535 -6.666 45.391 1.00 92.56 172 ASN A O 1
ATOM 1387 N N . GLU A 1 173 ? -9.894 -8.857 45.042 1.00 95.25 173 GLU A N 1
ATOM 1388 C CA . GLU A 1 173 ? -9.977 -9.226 46.460 1.00 95.25 173 GLU A CA 1
ATOM 1389 C C . GLU A 1 173 ? -8.636 -9.031 47.175 1.00 95.25 173 GLU A C 1
ATOM 1391 O O . GLU A 1 173 ? -8.588 -8.426 48.248 1.00 95.25 173 GLU A O 1
ATOM 1396 N N . GLU A 1 174 ? -7.531 -9.469 46.566 1.00 93.94 174 GLU A N 1
ATOM 1397 C CA . GLU A 1 174 ? -6.187 -9.267 47.111 1.00 93.94 174 GLU A CA 1
ATOM 1398 C C . GLU A 1 174 ? -5.859 -7.776 47.229 1.00 93.94 174 GLU A C 1
ATOM 1400 O O . GLU A 1 174 ? -5.434 -7.309 48.286 1.00 93.94 174 GLU A O 1
ATOM 1405 N N . LYS A 1 175 ? -6.136 -6.996 46.179 1.00 93.12 175 LYS A N 1
ATOM 1406 C CA . LYS A 1 175 ? -5.972 -5.539 46.186 1.00 93.12 175 LYS A CA 1
ATOM 1407 C C . LYS A 1 175 ? -6.782 -4.887 47.306 1.00 93.12 175 LYS A C 1
ATOM 1409 O O . LYS A 1 175 ? -6.265 -3.990 47.972 1.00 93.12 175 LYS A O 1
ATOM 1414 N N . GLN A 1 176 ? -8.026 -5.314 47.520 1.00 94.38 176 GLN A N 1
ATOM 1415 C CA . GLN A 1 176 ? -8.870 -4.785 48.589 1.00 94.38 176 GLN A CA 1
ATOM 1416 C C . GLN A 1 176 ? -8.303 -5.141 49.971 1.00 94.38 176 GLN A C 1
ATOM 1418 O O . GLN A 1 176 ? -8.172 -4.265 50.823 1.00 94.38 176 GLN A O 1
ATOM 1423 N N . SER A 1 177 ?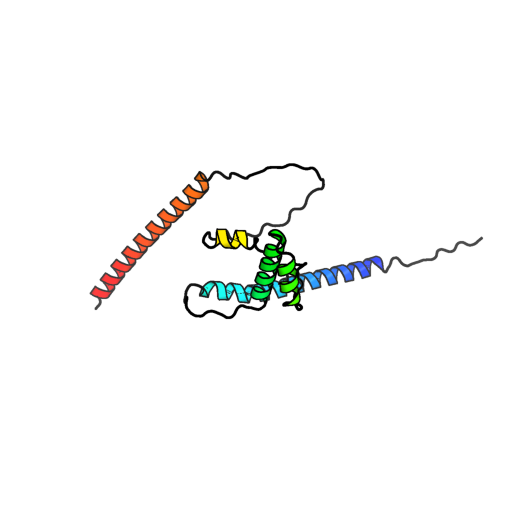 -7.872 -6.389 50.164 1.00 94.88 177 SER A N 1
ATOM 1424 C CA . SER A 1 177 ? -7.230 -6.847 51.402 1.00 94.88 177 SER A CA 1
ATOM 1425 C C . SER A 1 177 ? -5.943 -6.075 51.706 1.00 94.88 177 SER A C 1
ATOM 1427 O O . SER A 1 177 ? -5.724 -5.642 52.839 1.00 94.88 177 SER A O 1
ATOM 1429 N N . LEU A 1 178 ? -5.103 -5.839 50.695 1.00 94.50 178 LEU A N 1
ATOM 1430 C CA . LEU A 1 178 ? -3.888 -5.037 50.830 1.00 94.50 178 LEU A CA 1
ATOM 1431 C C . LEU A 1 178 ? -4.211 -3.571 51.142 1.00 94.50 178 LEU A C 1
ATOM 1433 O O . LEU A 1 178 ? -3.564 -2.979 52.003 1.00 94.50 178 LEU A O 1
ATOM 1437 N N . ALA A 1 179 ? -5.230 -2.992 50.502 1.00 92.94 179 ALA A N 1
ATOM 1438 C CA . ALA A 1 179 ? -5.680 -1.633 50.798 1.00 92.94 179 ALA A CA 1
ATOM 1439 C C . ALA A 1 179 ? -6.166 -1.497 52.252 1.00 92.94 179 ALA A C 1
ATOM 1441 O O . ALA A 1 179 ? -5.818 -0.529 52.932 1.00 92.94 179 ALA A O 1
ATOM 1442 N N . ASP A 1 180 ? -6.901 -2.489 52.756 1.00 93.44 180 ASP A N 1
ATOM 1443 C CA . ASP A 1 180 ? -7.373 -2.517 54.141 1.00 93.44 180 ASP A CA 1
ATOM 1444 C C . ASP A 1 180 ? -6.218 -2.703 55.140 1.00 93.44 180 ASP A C 1
ATOM 1446 O O . ASP A 1 180 ? -6.206 -2.073 56.202 1.00 93.44 180 ASP A O 1
ATOM 1450 N N . GLN A 1 181 ? -5.204 -3.502 54.793 1.00 91.12 181 GLN A N 1
ATOM 1451 C CA . GLN A 1 181 ? -3.981 -3.643 55.591 1.00 91.12 181 GLN A CA 1
ATOM 1452 C C . GLN A 1 181 ? -3.172 -2.343 55.642 1.00 91.12 181 GLN A C 1
ATOM 1454 O O . GLN A 1 181 ? -2.743 -1.943 56.723 1.00 91.12 181 GLN A O 1
ATOM 1459 N N . ILE A 1 182 ? -3.012 -1.650 54.511 1.00 90.69 182 ILE A N 1
ATOM 1460 C CA . ILE A 1 182 ? -2.342 -0.342 54.455 1.00 90.69 182 ILE A CA 1
ATOM 1461 C C . ILE A 1 182 ? -3.093 0.669 55.324 1.00 90.69 182 ILE A C 1
ATOM 1463 O O . ILE A 1 182 ? -2.476 1.351 56.137 1.00 90.69 182 ILE A O 1
ATOM 1467 N N . LYS A 1 183 ? -4.426 0.717 55.223 1.00 89.31 183 LYS A N 1
ATOM 1468 C CA . LYS A 1 183 ? -5.265 1.612 56.031 1.00 89.31 183 LYS A CA 1
ATOM 1469 C C . LYS A 1 183 ? -5.162 1.336 57.532 1.00 89.31 183 LYS A C 1
ATOM 1471 O O . LYS A 1 183 ? -5.336 2.248 58.326 1.00 89.31 183 LYS A O 1
ATOM 1476 N N . LYS A 1 184 ? -4.903 0.089 57.929 1.00 88.06 184 LYS A N 1
ATOM 1477 C CA . LYS A 1 184 ? -4.715 -0.304 59.333 1.00 88.06 184 LYS A CA 1
ATOM 1478 C C . LYS A 1 184 ? -3.324 0.050 59.878 1.00 88.06 184 LYS A C 1
ATOM 1480 O O . LYS A 1 184 ? -3.141 0.067 61.092 1.00 88.06 184 LYS A O 1
ATOM 1485 N N . LEU A 1 185 ? -2.353 0.273 58.992 1.00 80.44 185 LEU A N 1
ATOM 1486 C CA . LEU A 1 185 ? -0.982 0.668 59.326 1.00 80.44 185 LEU A CA 1
ATOM 1487 C C . LEU A 1 185 ? -0.773 2.194 59.323 1.00 80.44 185 LEU A C 1
ATOM 1489 O O . LEU A 1 185 ? 0.276 2.645 59.784 1.00 80.44 185 LEU A O 1
ATOM 1493 N N . GLN A 1 186 ? -1.736 2.965 58.808 1.00 60.53 186 GLN A N 1
ATOM 1494 C CA . GLN A 1 186 ? -1.801 4.430 58.902 1.00 60.53 186 GLN A CA 1
ATOM 1495 C C . GLN A 1 186 ? -2.600 4.868 60.131 1.00 60.53 186 GLN A C 1
ATOM 1497 O O . GLN A 1 186 ? -2.218 5.907 60.714 1.00 60.53 186 GLN A O 1
#

Organism: Oncorhynchus mykiss (NCBI:txid8022)

InterPro domains:
  IPR006594 LIS1 homology motif [PS50896] (63-95)
  IPR006594 LIS1 homology motif [SM00667] (63-95)
  IPR040362 RAB11-binding protein RELCH [PTHR32059] (14-186)

=== Feature glossary ===
Key to the feature types in this record:

pLDDT. pLDDT is the predicted lDDT-Cα score: AlphaFold's confidence that the local environment of each residue (all inter-atomic distances within 15 Å) is correctly placed. It is a per-residue number between 0 and 100, with higher meaning more reliable.

Radius of gyration, Cα contacts, bounding box. The geometric summary reports three shape descriptors. Rg (radius of gyration) measures how spread out the Cα atoms are about their centre of mass; compact globular proteins have small Rg, elongated or unfolded ones large. Cα contacts (<8 Å, |i−j|>4) count long-range residue pairs in spatial proximity — high for tightly packed folds, near zero for rods or random coil. The bounding-box extents give the protein's footprint along x, y, z in Å.

Backbone torsions (φ/ψ). Backbone dihedral angles. Every residue except chain termini has a φ (preceding-C → N → Cα → C) and a ψ (N → Cα → C → next-N). They are reported in degrees following the IUPAC sign convention. Secondary structure is essentially a statement about which (φ, ψ) basin each residue occupies.

Contact-map, Ramachandran, and PAE plots. Plot images: a contact map (which residues are close in 3D, as an N×N binary image), a Ramachandran scatter (backbone torsion angles, revealing secondary-structure composition at a glance), and — for AlphaFold structures — a PAE heatmap (pairwise prediction confidence).

Predicted aligned error. Predicted Aligned Error (PAE) is an AlphaFold confidence matrix: entry (i, j) is the expected error in the position of residue j, in ångströms, when the prediction is superimposed on the true structure at residue i. Low PAE within a block of residues means that block is internally rigid and well-predicted; high PAE between two blocks means their relative placement is uncertain even if each block individually is confident.

Secondary structure (3-state, P-SEA). Three-state secondary structure (P-SEA) collapses the eight DSSP classes into helix (a), strand (b), and coil (c). P-SEA assigns these from Cα geometry alone — distances and angles — without requiring backbone oxygens, so it works on any Cα trace.

Solvent-accessible surface area. Solvent-accessible surface area (SASA) is the area in Å² traced out by the centre of a 1.4 Å probe sphere (a water molecule) rolled over the protein's van der Waals surface (Shrake–Rupley / Lee–Richards construction). Buried residues have near-zero SASA; fully exposed residues can exceed 200 Å². The total SASA scales roughly with the number of surface residues.

Foldseek 3Di. The Foldseek 3Di string encodes local tertiary geometry as a 20-letter alphabet — one character per residue — derived from the relative positions of nearby Cα atoms. Unlike the amino-acid sequence, 3Di is a direct function of the 3D structure, so two proteins with the same fold have similar 3Di strings even at low sequence identity.

B-factor. For experimental (PDB) structures, the B-factor (temperature factor) quantifies the positional spread of each atom in the crystal — a combination of thermal vibration and static disorder — in units of Å². High B-factors mark flexible loops or poorly resolved regions; low B-factors mark the rigid, well-ordered core.

mmCIF coordinates. The mmCIF block holds the 3D Cartesian coordinates of each backbone atom (N, Cα, C, O) in ångströms. mmCIF is the PDB's canonical archive format — a tagged-loop text representation of the atomic model.

InterPro / GO / CATH / organism. 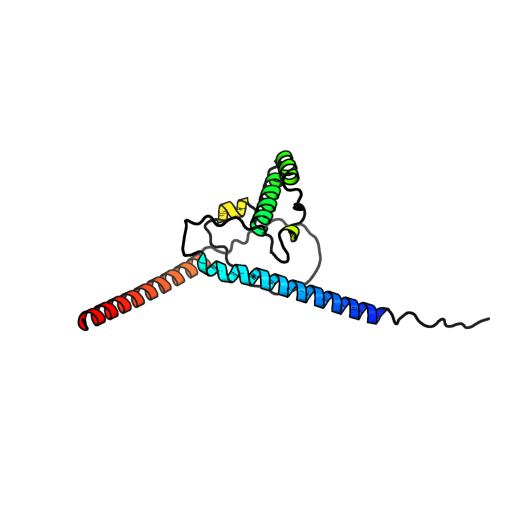Functional annotations link the protein to curated databases. InterPro entries identify conserved domains and families by matching the sequence against member-database signatures (Pfam, PROSITE, CDD, …). Gene Ontology (GO) terms describe molecular function, biological process, and cellular component in a controlled vocabulary. CATH places the structure in a hierarchical fold classification (Class/Architecture/Topology/Homologous-superfamily). The organism is the source species.

Rendered structure images. Structure images are PyMOL renders from six orthogonal camera directions. Cartoon representation draws helices as coils and strands as arrows; sticks shows the backbone as bonds; surface shows the solvent-excluded envelope. Rainbow coloring maps sequence position to hue (blue→red, N→C); chain coloring assigns a distinct color per polypeptide.

Sequence. This is the polypeptide sequence — one letter per residue, N-terminus first. Length ranges from a few dozen residues for small domains to over a thousand for large multi-domain proteins.

Secondary structure (8-state, DSSP). The SS8 string is DSSP's per-residue secondary-structure call. α-helix (H) means an i→i+4 H-bond ladder; β-strand (E) means the residue participates in a β-sheet; 3₁₀ (G) and π (I) are tighter and wider helices; T/S are turns/bends; '-' is loop.

Nearest PDB structures. Structural nearest neighbors (via Foldseek easy-search vs the PDB). Reported per hit: target PDB id, E-value, and alignment TM-score. A TM-score above ~0.5 is the conventional threshold for 'same fold'.